Protein AF-A0A522UF09-F1 (afdb_monomer_lite)

Secondary structure (DSSP, 8-state):
--HHHHHHHHHHHHHHHHHHHHHHHH-----TTTHHHHHHHTT-HHHHHHHHHHHHHH-TT--HHHHHHHHHHHHTT---HHHHHHHHHHHT-TTTS-HHHHHHHHHHHHHHHHHTT-HHHHHHHHHHHHHH--SHHHHHHHHHHHHHHHHH-GGGSTT-HHHHHHHHHHGGG--HHHHHHHH-SPPPTTHHHHHHHHHHIIIIIHHHH-S---EES-HHHHHHHHHHHHGGGHHHHHHHHHHHHHHHHHTT-SEEEETTEEEEE--GGGTSTTT--

Foldseek 3Di:
DVVVVVVVVVV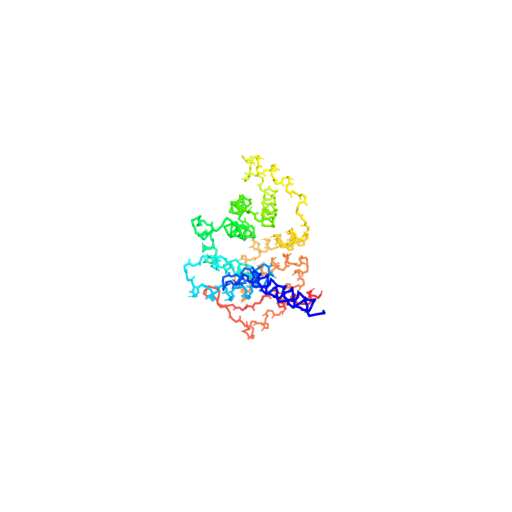VVVVVVVVVVVVVVPCPPCDLVNVLVVCVVVVVLVVSLVSLVVVCVVPVVQCLSVLSNLLSCVVVVNDDPVSLVVLVVSLPPPPRDALQSNLSSLLSNLLVCVVVVNLLSNLVSLVSSCVSHPDPLSVLLSLVSNVVSCVVVVVNCVVPVVSVVVSVVSVVVCDPVSVCVRNNPAQPPQLVVLVVVLVCCVVPPDVVVDPPAQAPPRLSVQLNVCSRVPNVVSVVLSVVVVVCRVVCVVVVACWDDDDPHIHHYDHSCVRCVVVPD

Radius of gyration: 26.29 Å; chains: 1; bounding box: 49×78×79 Å

pLDDT: mean 83.19, std 15.04, range [37.88, 97.44]

Structure (mmCIF, N/CA/C/O backbone):
data_AF-A0A522UF09-F1
#
_entry.id   AF-A0A522UF09-F1
#
loop_
_atom_site.group_PDB
_atom_site.id
_atom_site.type_symbol
_atom_site.label_atom_id
_atom_site.label_alt_id
_atom_site.label_comp_id
_atom_site.label_asym_id
_atom_site.label_entity_id
_atom_site.label_seq_id
_atom_site.pdbx_PDB_ins_code
_atom_site.Cartn_x
_atom_site.Cartn_y
_atom_site.Cartn_z
_atom_site.occupancy
_atom_site.B_iso_or_equiv
_atom_site.auth_seq_id
_atom_site.auth_comp_id
_atom_site.auth_asym_id
_atom_site.auth_atom_id
_atom_site.pdbx_PDB_model_num
ATOM 1 N N . MET A 1 1 ? 16.678 -55.791 -47.768 1.00 53.72 1 MET A N 1
ATOM 2 C CA . MET A 1 1 ? 15.706 -55.536 -46.675 1.00 53.72 1 MET A CA 1
ATOM 3 C C . MET A 1 1 ? 16.343 -55.022 -45.376 1.00 53.72 1 MET A C 1
ATOM 5 O O . MET A 1 1 ? 15.676 -54.297 -44.657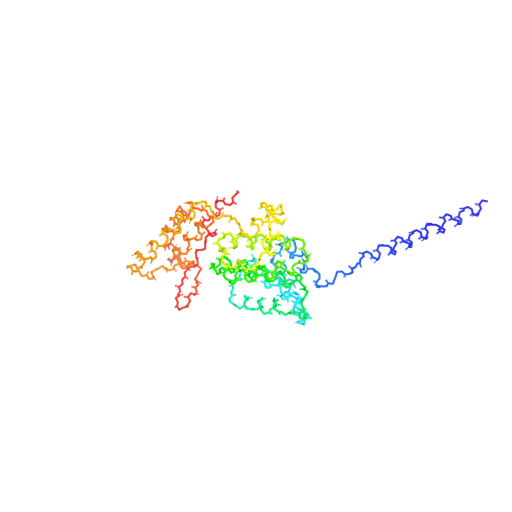 1.00 53.72 1 MET A O 1
ATOM 9 N N . VAL A 1 2 ? 17.622 -55.307 -45.092 1.00 55.06 2 VAL A N 1
ATOM 10 C CA . VAL A 1 2 ? 18.295 -54.925 -43.827 1.00 55.06 2 VAL A CA 1
ATOM 11 C C . VAL A 1 2 ? 18.585 -53.415 -43.700 1.00 55.06 2 VAL A C 1
ATOM 13 O O . VAL A 1 2 ? 18.437 -52.848 -42.622 1.00 55.06 2 VAL A O 1
ATOM 16 N N . ALA A 1 3 ? 18.888 -52.720 -44.802 1.00 50.78 3 ALA A N 1
ATOM 17 C CA . ALA A 1 3 ? 19.260 -51.297 -44.773 1.00 50.78 3 ALA A CA 1
ATOM 18 C C . ALA A 1 3 ? 18.117 -50.335 -44.376 1.00 50.78 3 ALA A C 1
ATOM 20 O O . ALA A 1 3 ? 18.371 -49.269 -43.821 1.00 50.78 3 ALA A O 1
ATOM 21 N N . ARG A 1 4 ? 16.848 -50.714 -44.598 1.00 47.91 4 ARG A N 1
ATOM 22 C CA . ARG A 1 4 ? 15.688 -49.868 -44.246 1.00 47.91 4 ARG A CA 1
ATOM 23 C C . ARG A 1 4 ? 15.421 -49.821 -42.738 1.00 47.91 4 ARG A C 1
ATOM 25 O O . ARG A 1 4 ? 14.908 -48.820 -42.254 1.00 47.91 4 ARG A O 1
ATOM 32 N N . ASN A 1 5 ? 15.815 -50.859 -41.998 1.00 48.03 5 ASN A N 1
ATOM 33 C CA . ASN A 1 5 ? 15.584 -50.935 -40.554 1.00 48.03 5 ASN A CA 1
ATOM 34 C C . ASN A 1 5 ? 16.645 -50.179 -39.738 1.00 48.03 5 ASN A C 1
ATOM 36 O O . ASN A 1 5 ? 16.320 -49.664 -38.673 1.00 48.03 5 ASN A O 1
ATOM 40 N N . LEU A 1 6 ? 17.875 -50.032 -40.250 1.00 49.84 6 LEU A N 1
ATOM 41 C CA . LEU A 1 6 ? 18.926 -49.260 -39.571 1.00 49.84 6 LEU A CA 1
ATOM 42 C C . LEU A 1 6 ? 18.635 -47.749 -39.582 1.00 49.84 6 LEU A C 1
ATOM 44 O O . LEU A 1 6 ? 18.832 -47.061 -38.582 1.00 49.84 6 LEU A O 1
ATOM 48 N N . PHE A 1 7 ? 18.100 -47.242 -40.697 1.00 49.28 7 PHE A N 1
ATOM 49 C CA . PHE A 1 7 ? 17.786 -45.821 -40.863 1.00 49.28 7 PHE A CA 1
ATOM 50 C C . PHE A 1 7 ? 16.629 -45.362 -39.956 1.00 49.28 7 PHE A C 1
ATOM 52 O O . PHE A 1 7 ? 16.664 -44.269 -39.399 1.00 49.28 7 PHE A O 1
ATOM 59 N N . LEU A 1 8 ? 15.633 -46.227 -39.737 1.00 49.66 8 LEU A N 1
ATOM 60 C CA . LEU A 1 8 ? 14.513 -45.977 -38.818 1.00 49.66 8 LEU A CA 1
ATOM 61 C C . LEU A 1 8 ? 14.909 -46.049 -37.333 1.00 49.66 8 LEU A C 1
ATOM 63 O O . LEU A 1 8 ? 14.231 -45.459 -36.492 1.00 49.66 8 LEU A O 1
ATOM 67 N N . TRP A 1 9 ? 15.996 -46.750 -37.000 1.00 51.00 9 TRP A N 1
ATOM 68 C CA . TRP A 1 9 ? 16.499 -46.833 -35.626 1.00 51.00 9 TRP A CA 1
ATOM 69 C C . TRP A 1 9 ? 17.360 -45.612 -35.263 1.00 51.00 9 TRP A C 1
ATOM 71 O O . TRP A 1 9 ? 17.192 -45.042 -34.187 1.00 51.00 9 TRP A O 1
ATOM 81 N N . MET A 1 10 ? 18.198 -45.124 -36.190 1.00 48.97 10 MET A N 1
ATOM 82 C CA . MET A 1 10 ? 18.990 -43.900 -35.981 1.00 48.97 10 MET A CA 1
ATOM 83 C C . MET A 1 10 ? 18.129 -42.634 -35.863 1.00 48.97 10 MET A C 1
ATOM 85 O O . MET A 1 10 ? 18.426 -41.782 -35.028 1.00 48.97 10 MET A O 1
ATOM 89 N N . THR A 1 11 ? 17.044 -42.506 -36.633 1.00 49.25 11 THR A N 1
ATOM 90 C CA . THR A 1 11 ? 16.173 -41.317 -36.562 1.00 49.25 11 THR A CA 1
ATOM 91 C C . THR A 1 11 ? 15.355 -41.261 -35.273 1.00 49.25 11 THR A C 1
ATOM 93 O O . THR A 1 11 ? 15.159 -40.180 -34.726 1.00 49.25 11 THR A O 1
ATOM 96 N N . ARG A 1 12 ? 14.944 -42.409 -34.720 1.00 50.38 12 ARG A N 1
ATOM 97 C CA . ARG A 1 12 ? 14.247 -42.468 -33.425 1.00 50.38 12 ARG A CA 1
ATOM 98 C C . ARG A 1 12 ? 15.159 -42.112 -32.250 1.00 50.38 12 ARG A C 1
ATOM 100 O O . ARG A 1 12 ? 14.744 -41.343 -31.390 1.00 50.38 12 ARG A O 1
ATOM 107 N N . SER A 1 13 ? 16.402 -42.588 -32.245 1.00 51.19 13 SER A N 1
ATOM 108 C CA . SER A 1 13 ? 17.369 -42.262 -31.185 1.00 51.19 13 SER A CA 1
ATOM 109 C C . SER A 1 13 ? 17.831 -40.802 -31.234 1.00 51.19 13 SER A C 1
ATOM 111 O O . SER A 1 13 ? 17.991 -40.181 -30.186 1.00 51.19 13 SER A O 1
ATOM 113 N N . LEU A 1 14 ? 17.974 -40.221 -32.432 1.00 47.66 14 LEU A N 1
ATOM 114 C CA . LEU A 1 14 ? 18.328 -38.807 -32.590 1.00 47.66 14 LEU A CA 1
ATOM 115 C C . LEU A 1 14 ? 17.186 -37.877 -32.147 1.00 47.66 14 LEU A C 1
ATOM 117 O O . LEU A 1 14 ? 17.441 -36.870 -31.496 1.00 47.66 14 LEU A O 1
ATOM 121 N N . VAL A 1 15 ? 15.929 -38.232 -32.445 1.00 54.22 15 VAL A N 1
ATOM 122 C CA . VAL A 1 15 ? 14.750 -37.466 -32.005 1.00 54.22 15 VAL A CA 1
ATOM 123 C C . VAL A 1 15 ? 14.563 -37.555 -30.489 1.00 54.22 15 VAL A C 1
ATOM 125 O O . VAL A 1 15 ? 14.277 -36.536 -29.873 1.00 54.22 15 VAL A O 1
ATOM 128 N N . ILE A 1 16 ? 14.790 -38.714 -29.860 1.00 54.75 16 ILE A N 1
ATOM 129 C CA . ILE A 1 16 ? 14.707 -38.855 -28.393 1.00 54.75 16 ILE A CA 1
ATOM 130 C C . ILE A 1 16 ? 15.822 -38.058 -27.692 1.00 54.75 16 ILE A C 1
ATOM 132 O O . ILE A 1 16 ? 15.557 -37.397 -26.688 1.00 54.75 16 ILE A O 1
ATOM 136 N N . LEU A 1 17 ? 17.044 -38.046 -28.236 1.00 50.00 17 LEU A N 1
ATOM 137 C CA . LEU A 1 17 ? 18.153 -37.253 -27.688 1.00 50.00 17 LEU A CA 1
ATOM 138 C C . LEU A 1 17 ? 17.949 -35.739 -27.883 1.00 50.00 17 LEU A C 1
ATOM 140 O O . LEU A 1 17 ? 18.201 -34.975 -26.954 1.00 50.00 17 LEU A O 1
ATOM 144 N N . LEU A 1 18 ? 17.421 -35.301 -29.033 1.00 47.97 18 LEU A N 1
ATOM 145 C CA . LEU A 1 18 ? 17.042 -33.899 -29.270 1.00 47.97 18 LEU A CA 1
ATOM 146 C C . LEU A 1 18 ? 15.875 -33.452 -28.378 1.00 47.97 18 LEU A C 1
ATOM 148 O O . LEU A 1 18 ? 15.892 -32.331 -27.876 1.00 47.97 18 LEU A O 1
ATOM 152 N N . PHE A 1 19 ? 14.896 -34.325 -28.123 1.00 45.09 19 PHE A N 1
ATOM 153 C CA . PHE A 1 19 ? 13.776 -34.028 -27.226 1.00 45.09 19 PHE A CA 1
ATOM 154 C C . PHE A 1 19 ? 14.223 -33.968 -25.757 1.00 45.09 19 PHE A C 1
ATOM 156 O O . PHE A 1 19 ? 13.794 -33.085 -25.020 1.00 45.09 19 PHE A O 1
ATOM 163 N N . SER A 1 20 ? 15.153 -34.834 -25.338 1.00 45.62 20 SER A N 1
ATOM 164 C CA . SER A 1 20 ? 15.738 -34.790 -23.991 1.00 45.62 20 SER A CA 1
ATOM 165 C C . SER A 1 20 ? 16.591 -33.538 -23.758 1.00 45.62 20 SER A C 1
ATOM 167 O O . SER A 1 20 ? 16.599 -33.013 -22.647 1.00 45.62 20 SER A O 1
ATOM 169 N N . TRP A 1 21 ? 17.284 -33.033 -24.786 1.00 45.25 21 TRP A N 1
ATOM 170 C CA . TRP A 1 21 ? 18.059 -31.791 -24.693 1.00 45.25 21 TRP A CA 1
ATOM 171 C C . TRP A 1 21 ? 17.148 -30.552 -24.679 1.00 45.25 21 TRP A C 1
ATOM 173 O O . TRP A 1 21 ? 17.353 -29.652 -23.870 1.00 45.25 21 TRP A O 1
ATOM 183 N N . LEU A 1 22 ? 16.071 -30.548 -25.476 1.00 41.00 22 LEU A N 1
ATOM 184 C CA . LEU A 1 22 ? 15.064 -29.478 -25.485 1.00 41.00 22 LEU A CA 1
ATOM 185 C C . LEU A 1 22 ? 14.296 -29.378 -24.150 1.00 41.00 22 LEU A C 1
ATOM 187 O O . LEU A 1 22 ? 14.028 -28.276 -23.677 1.00 41.00 22 LEU A O 1
ATOM 191 N N . VAL A 1 23 ? 13.987 -30.513 -23.511 1.00 45.78 23 VAL A N 1
ATOM 192 C CA . VAL A 1 23 ? 13.345 -30.548 -22.183 1.00 45.78 23 VAL A CA 1
ATOM 193 C C . VAL A 1 23 ? 14.330 -30.160 -21.067 1.00 45.78 23 VAL A C 1
ATOM 195 O O . VAL A 1 23 ? 13.934 -29.470 -20.130 1.00 45.78 23 VAL A O 1
ATOM 198 N N . MET A 1 24 ? 15.624 -30.494 -21.184 1.00 39.28 24 MET A N 1
ATOM 199 C CA . MET A 1 24 ? 16.654 -30.026 -20.237 1.00 39.28 24 MET A CA 1
ATOM 200 C C . MET A 1 24 ? 16.982 -28.531 -20.371 1.00 39.28 24 MET A C 1
ATOM 202 O O . MET A 1 24 ? 17.342 -27.913 -19.375 1.00 39.28 24 MET A O 1
ATOM 206 N N . SER A 1 25 ? 16.844 -27.922 -21.553 1.00 38.44 25 SER A N 1
ATOM 207 C CA . SER A 1 25 ? 17.073 -26.477 -21.734 1.00 38.44 25 SER A CA 1
ATOM 208 C C . SER A 1 25 ? 15.916 -25.589 -21.253 1.00 38.44 25 SER A C 1
ATOM 210 O O . SER A 1 25 ? 16.118 -24.390 -21.075 1.00 38.44 25 SER A O 1
ATOM 212 N N . LEU A 1 26 ? 14.724 -26.150 -21.017 1.00 40.69 26 LEU A N 1
ATOM 213 C CA . LEU A 1 26 ? 13.558 -25.416 -20.498 1.00 40.69 26 LEU A CA 1
ATOM 214 C C . LEU A 1 26 ? 13.435 -25.456 -18.968 1.00 40.69 26 LEU A C 1
ATOM 216 O O . LEU A 1 26 ? 12.698 -24.657 -18.395 1.00 40.69 26 LEU A O 1
ATOM 220 N N . ALA A 1 27 ? 14.197 -26.314 -18.291 1.00 39.53 27 ALA A N 1
ATOM 221 C CA . ALA A 1 27 ? 14.346 -26.273 -16.843 1.00 39.53 27 ALA A CA 1
ATOM 222 C C . ALA A 1 27 ? 15.478 -25.302 -16.477 1.00 39.53 27 ALA A C 1
ATOM 224 O O . ALA A 1 27 ? 16.562 -25.705 -16.053 1.00 39.53 27 ALA A O 1
ATOM 225 N N . ARG A 1 28 ? 15.239 -23.995 -16.640 1.00 41.47 28 ARG A N 1
ATOM 226 C CA . ARG A 1 28 ? 16.014 -23.011 -15.879 1.00 41.47 28 ARG A CA 1
ATOM 227 C C . ARG A 1 28 ? 15.726 -23.333 -14.417 1.00 41.47 28 ARG A C 1
ATOM 229 O O . ARG A 1 28 ? 14.587 -23.197 -13.987 1.00 41.47 28 ARG A O 1
ATOM 236 N N . ALA A 1 29 ? 16.710 -23.885 -13.709 1.00 37.88 29 ALA A N 1
ATOM 237 C CA . ALA A 1 29 ? 16.567 -24.203 -12.297 1.00 37.88 29 ALA A CA 1
ATOM 238 C C . ALA A 1 29 ? 16.104 -22.927 -11.588 1.00 37.88 29 ALA A C 1
ATOM 240 O O . ALA A 1 29 ? 16.863 -21.958 -11.540 1.00 37.88 29 ALA A O 1
ATOM 241 N N . ALA A 1 30 ? 14.848 -22.911 -11.133 1.00 46.69 30 ALA A N 1
ATOM 242 C CA . ALA A 1 30 ? 14.325 -21.839 -10.308 1.00 46.69 30 ALA A CA 1
ATOM 243 C C . ALA A 1 30 ? 15.271 -21.724 -9.117 1.00 46.69 30 ALA A C 1
ATOM 245 O O . ALA A 1 30 ? 15.475 -22.683 -8.364 1.00 46.69 30 ALA A O 1
ATOM 246 N N . THR A 1 31 ? 15.950 -20.592 -9.019 1.00 53.66 31 THR A N 1
ATOM 247 C CA . THR A 1 31 ? 16.827 -20.344 -7.890 1.00 53.66 31 THR A CA 1
ATOM 248 C C . THR A 1 31 ? 15.953 -20.172 -6.645 1.00 53.66 31 THR A C 1
ATOM 250 O O . THR A 1 31 ? 14.798 -19.754 -6.752 1.00 53.66 31 THR A O 1
ATOM 253 N N . PRO A 1 32 ? 16.461 -20.458 -5.436 1.00 54.53 32 PRO A N 1
ATOM 254 C CA . PRO A 1 32 ? 15.731 -20.186 -4.195 1.00 54.53 32 PRO A CA 1
ATOM 255 C C . PRO A 1 32 ? 15.236 -18.729 -4.077 1.00 54.53 32 PRO A C 1
ATOM 257 O O . PRO A 1 32 ? 14.292 -18.461 -3.336 1.00 54.53 32 PRO A O 1
ATOM 260 N N . ALA A 1 33 ? 15.846 -17.804 -4.829 1.00 59.03 33 ALA A N 1
ATOM 261 C CA . ALA A 1 33 ? 15.480 -16.395 -4.923 1.00 59.03 33 ALA A CA 1
ATOM 262 C C . ALA A 1 33 ? 14.268 -16.101 -5.836 1.00 59.03 33 ALA A C 1
ATOM 264 O O . ALA A 1 33 ? 13.681 -15.025 -5.714 1.00 59.03 33 ALA A O 1
ATOM 265 N N . ASP A 1 34 ? 13.854 -17.033 -6.703 1.00 74.81 34 ASP A N 1
ATOM 266 C CA . ASP A 1 34 ? 12.746 -16.827 -7.650 1.00 74.81 34 ASP A CA 1
ATOM 267 C C . ASP A 1 34 ? 11.371 -17.072 -6.999 1.00 74.81 34 ASP A C 1
ATOM 269 O O . ASP A 1 34 ? 10.417 -16.326 -7.234 1.00 74.81 34 ASP A O 1
ATOM 273 N N . LEU A 1 35 ? 11.279 -18.048 -6.086 1.00 84.75 35 LEU A N 1
ATOM 274 C CA . LEU A 1 35 ? 10.025 -18.415 -5.412 1.00 84.75 35 LEU A CA 1
ATOM 275 C C . LEU A 1 35 ? 9.352 -17.243 -4.661 1.00 84.75 35 LEU A C 1
ATOM 277 O O . LEU A 1 35 ? 8.134 -17.076 -4.784 1.00 84.75 35 LEU A O 1
ATOM 281 N N . PRO A 1 36 ? 10.073 -16.391 -3.901 1.00 87.06 36 PRO A N 1
ATOM 282 C CA . PRO A 1 36 ? 9.454 -15.231 -3.269 1.00 87.06 36 PRO A CA 1
ATOM 283 C C . PRO A 1 36 ? 8.803 -14.258 -4.262 1.00 87.06 36 PRO A C 1
ATOM 285 O O . PRO A 1 36 ? 7.777 -13.662 -3.930 1.00 87.06 36 PRO A O 1
ATOM 288 N N . ALA A 1 37 ? 9.374 -14.094 -5.459 1.00 86.62 37 ALA A N 1
ATOM 289 C CA . ALA A 1 37 ? 8.848 -13.199 -6.489 1.00 86.62 37 ALA A CA 1
ATOM 290 C C . ALA A 1 37 ? 7.587 -13.772 -7.160 1.00 86.62 37 ALA A C 1
ATOM 292 O O . ALA A 1 37 ? 6.632 -13.033 -7.415 1.00 86.62 37 ALA A O 1
ATOM 293 N N . GLU A 1 38 ? 7.535 -15.088 -7.376 1.00 86.19 38 GLU A N 1
ATOM 294 C CA . GLU A 1 38 ? 6.338 -15.779 -7.874 1.00 86.19 38 GLU A CA 1
ATOM 295 C C . GLU A 1 38 ? 5.175 -15.642 -6.884 1.00 86.19 38 GLU A C 1
ATOM 297 O O . GLU A 1 38 ? 4.116 -15.117 -7.232 1.00 86.19 38 GLU A O 1
ATOM 302 N N . LEU A 1 39 ? 5.405 -15.981 -5.609 1.00 85.69 39 LEU A N 1
ATOM 303 C CA . LEU A 1 39 ? 4.402 -15.840 -4.544 1.00 85.69 39 LEU A CA 1
ATOM 304 C C . LEU A 1 39 ? 3.928 -14.391 -4.373 1.00 85.69 39 LEU A C 1
ATOM 306 O O . LEU A 1 39 ? 2.769 -14.147 -4.026 1.00 85.69 39 LEU A O 1
ATOM 310 N N . PHE A 1 40 ? 4.821 -13.425 -4.598 1.00 88.19 40 PHE A N 1
ATOM 311 C CA . PHE A 1 40 ? 4.473 -12.009 -4.596 1.00 88.19 40 PHE A CA 1
ATOM 312 C C . PHE A 1 40 ? 3.517 -11.669 -5.744 1.00 88.19 40 PHE A C 1
ATOM 314 O O . PHE A 1 40 ? 2.500 -11.014 -5.531 1.00 88.19 40 PHE A O 1
ATOM 321 N N . THR A 1 41 ? 3.817 -12.142 -6.950 1.00 85.19 41 THR A N 1
ATOM 322 C CA . THR A 1 41 ? 3.004 -11.895 -8.149 1.00 85.19 41 THR A CA 1
ATOM 323 C C . THR A 1 41 ? 1.615 -12.527 -8.027 1.00 85.19 41 THR A C 1
ATOM 325 O O . THR A 1 41 ? 0.618 -11.915 -8.404 1.00 85.19 41 THR A O 1
ATOM 328 N N . GLU A 1 42 ? 1.525 -13.702 -7.401 1.00 83.69 42 GLU A N 1
ATOM 329 C CA . GLU A 1 42 ? 0.263 -14.392 -7.098 1.00 83.69 42 GLU A CA 1
ATOM 330 C C . GLU A 1 42 ? -0.559 -13.733 -5.975 1.00 83.69 42 GLU A C 1
ATOM 332 O O . GLU A 1 42 ? -1.680 -14.152 -5.683 1.00 83.69 42 GLU A O 1
ATOM 337 N N . GLY A 1 43 ? -0.017 -12.720 -5.295 1.00 83.19 43 GLY A N 1
ATOM 338 C CA . GLY A 1 43 ? -0.682 -12.066 -4.172 1.00 83.19 43 GLY A CA 1
ATOM 339 C C . GLY A 1 43 ? -0.723 -12.893 -2.885 1.00 83.19 43 GLY A C 1
ATOM 340 O O . GLY A 1 43 ? -1.463 -12.565 -1.952 1.00 83.19 43 GLY A O 1
ATOM 341 N N . ARG A 1 44 ? 0.094 -13.947 -2.780 1.00 85.75 44 ARG A N 1
ATOM 342 C CA . ARG A 1 44 ? 0.217 -14.797 -1.586 1.00 85.75 44 ARG A CA 1
ATOM 343 C C . ARG A 1 44 ? 1.153 -14.163 -0.562 1.00 85.75 44 ARG A C 1
ATOM 345 O O . ARG A 1 44 ? 2.207 -14.696 -0.223 1.00 85.75 44 ARG A O 1
ATOM 352 N N . TRP A 1 45 ? 0.759 -13.003 -0.037 1.00 88.06 45 TRP A N 1
ATOM 353 C CA . TRP A 1 45 ? 1.627 -12.135 0.770 1.00 88.06 45 TRP A CA 1
ATOM 354 C C . TRP A 1 45 ? 2.218 -12.810 2.014 1.00 88.06 45 TRP A C 1
ATOM 356 O O . TRP A 1 45 ? 3.367 -12.553 2.361 1.00 88.06 45 TRP A O 1
ATOM 366 N N . GLN A 1 46 ? 1.451 -13.670 2.695 1.00 89.44 46 GLN A N 1
ATOM 367 C CA . GLN A 1 46 ? 1.938 -14.376 3.887 1.00 89.44 46 GLN A CA 1
ATOM 368 C C . GLN A 1 46 ? 3.028 -15.397 3.549 1.00 89.44 46 GLN A C 1
ATOM 370 O O . GLN A 1 46 ? 4.031 -15.478 4.259 1.00 89.44 46 GLN A O 1
ATOM 375 N N . ASP A 1 47 ? 2.841 -16.149 2.464 1.00 87.12 47 ASP A N 1
ATOM 376 C CA . ASP A 1 47 ? 3.801 -17.155 2.018 1.00 87.12 47 ASP A CA 1
ATOM 377 C C . ASP A 1 47 ? 5.043 -16.485 1.428 1.00 87.12 47 ASP A C 1
ATOM 379 O O . ASP A 1 47 ? 6.155 -16.830 1.816 1.00 87.12 47 ASP A O 1
ATOM 383 N N . CYS A 1 48 ? 4.860 -15.443 0.609 1.00 90.56 48 CYS A N 1
ATOM 384 C CA . CYS A 1 48 ? 5.946 -14.594 0.122 1.00 90.56 48 CYS A CA 1
ATOM 385 C C . CYS A 1 48 ? 6.793 -14.061 1.288 1.00 90.56 48 CYS A C 1
ATOM 387 O O . CYS A 1 48 ? 8.008 -14.227 1.296 1.00 90.56 48 CYS A O 1
ATOM 389 N N . LEU A 1 49 ? 6.166 -13.506 2.333 1.00 92.56 49 LEU A N 1
ATOM 390 C CA . LEU A 1 49 ? 6.889 -13.005 3.502 1.00 92.56 49 LEU A CA 1
ATOM 391 C C . LEU A 1 49 ? 7.682 -14.105 4.225 1.00 92.56 49 LEU A C 1
ATOM 393 O O . LEU A 1 49 ? 8.790 -13.847 4.704 1.00 92.56 49 LEU A O 1
ATOM 397 N N . ARG A 1 50 ? 7.121 -15.315 4.338 1.00 92.44 50 ARG A N 1
ATOM 398 C CA . ARG A 1 50 ? 7.803 -16.460 4.958 1.00 92.44 50 ARG A CA 1
ATOM 399 C C . ARG A 1 50 ? 9.042 -16.852 4.152 1.00 92.44 50 ARG A C 1
ATOM 401 O O . ARG A 1 50 ? 10.119 -16.959 4.735 1.00 92.44 50 ARG A O 1
ATOM 408 N N . GLU A 1 51 ? 8.901 -16.983 2.837 1.00 91.56 51 GLU A N 1
ATOM 409 C CA . GLU A 1 51 ? 10.002 -17.359 1.947 1.00 91.56 51 GLU A CA 1
ATOM 410 C C . GLU A 1 51 ? 11.065 -16.260 1.850 1.00 91.56 51 GLU A C 1
ATOM 412 O O . GLU A 1 51 ? 12.252 -16.556 1.958 1.00 91.56 51 GLU A O 1
ATOM 417 N N . CYS A 1 52 ? 10.680 -14.980 1.781 1.00 92.19 52 CYS A N 1
ATOM 418 C CA . CYS A 1 52 ? 11.639 -13.877 1.837 1.00 92.19 52 CYS A CA 1
ATOM 419 C C . CYS A 1 52 ? 12.464 -13.907 3.127 1.00 92.19 52 CYS A C 1
ATOM 421 O O . CYS A 1 52 ? 13.669 -13.683 3.090 1.00 92.19 52 CYS A O 1
ATOM 423 N N . ARG A 1 53 ? 11.842 -14.183 4.283 1.00 91.62 53 ARG A N 1
ATOM 424 C CA . ARG A 1 53 ? 12.575 -14.289 5.556 1.00 91.62 53 ARG A CA 1
ATOM 425 C C . ARG A 1 53 ? 13.586 -15.429 5.529 1.00 91.62 53 ARG A C 1
ATOM 427 O O . ARG A 1 53 ? 14.686 -15.241 6.038 1.00 91.62 53 ARG A O 1
ATOM 434 N N . ARG A 1 54 ? 13.232 -16.571 4.932 1.00 91.62 54 ARG A N 1
ATOM 435 C CA . ARG A 1 54 ? 14.167 -17.688 4.751 1.00 91.62 54 ARG A CA 1
ATOM 436 C C . ARG A 1 54 ? 15.335 -17.278 3.851 1.00 91.62 54 ARG A C 1
ATOM 438 O O . ARG A 1 54 ? 16.481 -17.409 4.266 1.00 91.62 54 ARG A O 1
ATOM 445 N N . ALA A 1 55 ? 15.040 -16.678 2.698 1.00 89.50 55 ALA A N 1
ATOM 446 C CA . ALA A 1 55 ? 16.043 -16.214 1.741 1.00 89.50 55 ALA A CA 1
ATOM 447 C C . ALA A 1 55 ? 17.000 -15.164 2.338 1.00 89.50 55 ALA A C 1
ATOM 449 O O . ALA A 1 55 ? 18.199 -15.227 2.104 1.00 89.50 55 ALA A O 1
ATOM 450 N N . VAL A 1 56 ? 16.511 -14.239 3.175 1.00 89.62 56 VAL A N 1
ATOM 451 C CA . VAL A 1 56 ? 17.368 -13.251 3.864 1.00 89.62 56 VAL A CA 1
ATOM 452 C C . VAL A 1 56 ? 18.316 -13.908 4.873 1.00 89.62 56 VAL A C 1
ATOM 454 O O . VAL A 1 56 ? 19.426 -13.421 5.068 1.00 89.62 56 VAL A O 1
ATOM 457 N N . VAL A 1 57 ? 17.899 -14.994 5.529 1.00 90.12 57 VAL A N 1
ATOM 458 C CA . VAL A 1 57 ? 18.771 -15.743 6.450 1.00 90.12 57 VAL A CA 1
ATOM 459 C C . VAL A 1 57 ? 19.823 -16.538 5.676 1.00 90.12 57 VAL A C 1
ATOM 461 O O . VAL A 1 57 ? 20.981 -16.560 6.083 1.00 90.12 57 VAL A O 1
ATOM 464 N N . GLU A 1 58 ? 19.433 -17.163 4.564 1.00 89.06 58 GLU A N 1
ATOM 465 C CA . GLU A 1 58 ? 20.333 -17.939 3.700 1.00 89.06 58 GLU A CA 1
ATOM 466 C C . GLU A 1 58 ? 21.347 -17.041 2.967 1.00 89.06 58 GLU A C 1
ATOM 468 O O . GLU A 1 58 ? 22.522 -17.393 2.862 1.00 89.06 58 GLU A O 1
ATOM 473 N N . ALA A 1 59 ? 20.916 -15.863 2.506 1.00 86.31 59 ALA A N 1
ATOM 474 C CA . ALA A 1 59 ? 21.712 -14.926 1.718 1.00 86.31 59 ALA A CA 1
ATOM 475 C C . ALA A 1 59 ? 21.471 -13.461 2.157 1.00 86.31 59 ALA A C 1
ATOM 477 O O . ALA A 1 59 ? 20.802 -12.692 1.466 1.00 86.31 59 ALA A O 1
ATOM 478 N N . PRO A 1 60 ? 22.058 -13.008 3.282 1.00 84.50 60 PRO A N 1
ATOM 479 C CA . PRO A 1 60 ? 21.806 -11.668 3.829 1.00 84.50 60 PRO A CA 1
ATOM 480 C C . PRO A 1 60 ? 22.322 -10.517 2.951 1.00 84.50 60 PRO A C 1
ATOM 482 O O . PRO A 1 60 ? 21.892 -9.375 3.116 1.00 84.50 60 PRO A O 1
ATOM 485 N N . ALA A 1 61 ? 23.241 -10.800 2.023 1.00 84.00 61 ALA A N 1
ATOM 486 C CA . ALA A 1 61 ? 23.734 -9.827 1.051 1.00 84.00 61 ALA A CA 1
ATOM 487 C C . ALA A 1 61 ? 22.708 -9.521 -0.057 1.00 84.00 61 ALA A C 1
ATOM 489 O O . ALA A 1 61 ? 22.802 -8.475 -0.701 1.00 84.00 61 ALA A O 1
ATOM 490 N N . GLU A 1 62 ? 21.724 -10.399 -0.279 1.00 86.44 62 GLU A N 1
ATOM 491 C CA . GLU A 1 62 ? 20.686 -10.175 -1.278 1.00 86.44 62 GLU A CA 1
ATOM 492 C C . GLU A 1 62 ? 19.626 -9.201 -0.767 1.00 86.44 62 GLU A C 1
ATOM 494 O O . GLU A 1 62 ? 19.029 -9.363 0.302 1.00 86.44 62 GLU A O 1
ATOM 499 N N . ILE A 1 63 ? 19.370 -8.166 -1.565 1.00 87.94 63 ILE A N 1
ATOM 500 C CA . ILE A 1 63 ? 18.477 -7.070 -1.181 1.00 87.94 63 ILE A CA 1
ATOM 501 C C . ILE A 1 63 ? 17.052 -7.289 -1.705 1.00 87.94 63 ILE A C 1
ATOM 503 O O . ILE A 1 63 ? 16.089 -6.859 -1.068 1.00 87.94 63 ILE A O 1
ATOM 507 N N . ALA A 1 64 ? 16.883 -7.993 -2.828 1.00 89.62 64 ALA A N 1
ATOM 508 C CA . ALA A 1 64 ? 15.565 -8.219 -3.425 1.00 89.62 64 ALA A CA 1
ATOM 509 C C . ALA A 1 64 ? 14.572 -8.905 -2.458 1.00 89.62 64 ALA A C 1
ATOM 511 O O . ALA A 1 64 ? 13.475 -8.363 -2.275 1.00 89.62 64 ALA A O 1
ATOM 512 N N . PRO A 1 65 ? 14.939 -9.984 -1.733 1.00 91.50 65 PRO A N 1
ATOM 513 C CA . PRO A 1 65 ? 14.050 -10.583 -0.735 1.00 91.50 65 PRO A CA 1
ATOM 514 C C . PRO A 1 65 ? 13.697 -9.629 0.416 1.00 91.50 65 PRO A C 1
ATOM 516 O O . PRO A 1 65 ? 12.593 -9.694 0.954 1.00 91.50 65 PRO A O 1
ATOM 519 N N . GLN A 1 66 ? 14.590 -8.702 0.779 1.00 91.62 66 GLN A N 1
ATOM 520 C CA . GLN A 1 66 ? 14.327 -7.706 1.825 1.00 91.62 66 GLN A CA 1
ATOM 521 C C . GLN A 1 66 ? 13.255 -6.701 1.386 1.00 91.62 66 GLN A C 1
ATOM 523 O O . GLN A 1 66 ? 12.370 -6.354 2.172 1.00 91.62 66 GLN A O 1
ATOM 528 N N . VAL A 1 67 ? 13.305 -6.263 0.123 1.00 93.12 67 VAL A N 1
ATOM 529 C CA . VAL A 1 67 ? 12.292 -5.373 -0.463 1.00 93.12 67 VAL A CA 1
ATOM 530 C C . VAL A 1 67 ? 10.944 -6.077 -0.537 1.00 93.12 67 VAL A C 1
ATOM 532 O O . VAL A 1 67 ? 9.953 -5.537 -0.045 1.00 93.12 67 VAL A O 1
ATOM 535 N N . LEU A 1 68 ? 10.906 -7.295 -1.083 1.00 93.31 68 LEU A N 1
ATOM 536 C CA . LEU A 1 68 ? 9.672 -8.073 -1.191 1.00 93.31 68 LEU A CA 1
ATOM 537 C C . LEU A 1 68 ? 9.062 -8.366 0.188 1.00 93.31 68 LEU A C 1
ATOM 539 O O . LEU A 1 68 ? 7.858 -8.186 0.364 1.00 93.31 68 LEU A O 1
ATOM 543 N N . ALA A 1 69 ? 9.878 -8.695 1.198 1.00 92.75 69 ALA A N 1
ATOM 544 C CA . ALA A 1 69 ? 9.412 -8.863 2.576 1.00 92.75 69 ALA A CA 1
ATOM 545 C C . ALA A 1 69 ? 8.759 -7.590 3.128 1.00 92.75 69 ALA A C 1
ATOM 547 O O . ALA A 1 69 ? 7.666 -7.646 3.694 1.00 92.75 69 ALA A O 1
ATOM 548 N N . ALA A 1 70 ? 9.417 -6.439 2.969 1.00 93.00 70 ALA A N 1
ATOM 549 C CA . ALA A 1 70 ? 8.897 -5.167 3.456 1.00 93.00 70 ALA A CA 1
ATOM 550 C C . ALA A 1 70 ? 7.596 -4.774 2.736 1.00 93.00 70 ALA A C 1
ATOM 552 O O . ALA A 1 70 ? 6.643 -4.332 3.377 1.00 93.00 70 ALA A O 1
ATOM 553 N N . VAL A 1 71 ? 7.501 -4.993 1.422 1.00 93.56 71 VAL A N 1
ATOM 554 C CA . VAL A 1 71 ? 6.261 -4.737 0.677 1.00 93.56 71 VAL A CA 1
ATOM 555 C C . VAL A 1 71 ? 5.146 -5.700 1.095 1.00 93.56 71 VAL A C 1
ATOM 557 O O . VAL A 1 71 ? 4.019 -5.259 1.332 1.00 93.56 71 VAL A O 1
ATOM 560 N N . ALA A 1 72 ? 5.442 -6.992 1.254 1.00 91.19 72 ALA A N 1
ATOM 561 C CA . ALA A 1 72 ? 4.471 -7.977 1.723 1.00 91.19 72 ALA A CA 1
ATOM 562 C C . ALA A 1 72 ? 3.923 -7.614 3.115 1.00 91.19 72 ALA A C 1
ATOM 564 O O . ALA A 1 72 ? 2.716 -7.696 3.344 1.00 91.19 72 ALA A O 1
ATOM 565 N N . GLN A 1 73 ? 4.771 -7.117 4.025 1.00 91.00 73 GLN A N 1
ATOM 566 C CA . GLN A 1 73 ? 4.341 -6.582 5.325 1.00 91.00 73 GLN A CA 1
ATOM 567 C C . GLN A 1 73 ? 3.352 -5.420 5.169 1.00 91.00 73 GLN A C 1
ATOM 569 O O . GLN A 1 73 ? 2.280 -5.439 5.782 1.00 91.00 73 GLN A O 1
ATOM 574 N N . LEU A 1 74 ? 3.650 -4.448 4.298 1.00 89.44 74 LEU A N 1
ATOM 575 C CA . LEU A 1 74 ? 2.745 -3.325 4.031 1.00 89.44 74 LEU A CA 1
ATOM 576 C C . LEU A 1 74 ? 1.399 -3.784 3.449 1.00 89.44 74 LEU A C 1
ATOM 578 O O . LEU A 1 74 ? 0.350 -3.258 3.845 1.00 89.44 74 LEU A O 1
ATOM 582 N N . ARG A 1 75 ? 1.416 -4.769 2.540 1.00 86.94 75 ARG A N 1
ATOM 583 C CA . ARG A 1 75 ? 0.217 -5.371 1.929 1.00 86.94 75 ARG A CA 1
ATOM 584 C C . ARG A 1 75 ? -0.623 -6.151 2.945 1.00 86.94 75 ARG A C 1
ATOM 586 O O . ARG A 1 75 ? -1.846 -6.084 2.877 1.00 86.94 75 ARG A O 1
ATOM 593 N N . LEU A 1 76 ? 0.009 -6.763 3.947 1.00 84.88 76 LEU A N 1
ATOM 594 C CA . LEU A 1 76 ? -0.645 -7.378 5.111 1.00 84.88 76 LEU A CA 1
ATOM 595 C C . LEU A 1 76 ? -1.112 -6.362 6.172 1.00 84.88 76 LEU A C 1
ATOM 597 O O . LEU A 1 76 ? -1.634 -6.753 7.213 1.00 84.88 76 LEU A O 1
ATOM 601 N N . GLY A 1 77 ? -0.928 -5.059 5.940 1.00 80.75 77 GLY A N 1
ATOM 602 C CA . GLY A 1 77 ? -1.356 -4.003 6.860 1.00 80.75 77 GLY A CA 1
ATOM 603 C C . GLY A 1 77 ? -0.371 -3.692 7.990 1.00 80.75 77 GLY A C 1
ATOM 604 O O . GLY A 1 77 ? -0.660 -2.825 8.815 1.00 80.75 77 GLY A O 1
ATOM 605 N N . GLN A 1 78 ? 0.807 -4.319 8.010 1.00 82.75 78 GLN A N 1
ATOM 606 C CA . GLN A 1 78 ? 1.877 -4.022 8.964 1.00 82.75 78 GLN A CA 1
ATOM 607 C C . GLN A 1 78 ? 2.622 -2.765 8.496 1.00 82.75 78 GLN A C 1
ATOM 609 O O . GLN A 1 78 ? 3.433 -2.815 7.579 1.00 82.75 78 GLN A O 1
ATOM 614 N N . ARG A 1 79 ? 2.289 -1.607 9.079 1.00 82.75 79 ARG A N 1
ATOM 615 C CA . ARG A 1 79 ? 2.783 -0.279 8.652 1.00 82.75 79 ARG A CA 1
ATOM 616 C C . ARG A 1 79 ? 3.594 0.422 9.737 1.00 82.75 79 ARG A C 1
ATOM 618 O O . ARG A 1 79 ? 3.436 1.623 9.961 1.00 82.75 79 ARG A O 1
ATOM 625 N N . ASP A 1 80 ? 4.411 -0.328 10.461 1.00 82.00 80 ASP A N 1
ATOM 626 C CA . ASP A 1 80 ? 5.246 0.245 11.506 1.00 82.00 80 ASP A CA 1
ATOM 627 C C . ASP A 1 80 ? 6.329 1.175 10.919 1.00 82.00 80 ASP A C 1
ATOM 629 O O . ASP A 1 80 ? 6.739 1.082 9.758 1.00 82.00 80 ASP A O 1
ATOM 633 N N . SER A 1 81 ? 6.790 2.114 11.746 1.00 82.12 81 SER A N 1
ATOM 634 C CA . SER A 1 81 ? 7.754 3.144 11.337 1.00 82.12 81 SER A CA 1
ATOM 635 C C . SER A 1 81 ? 9.094 2.553 10.883 1.00 82.12 81 SER A C 1
ATOM 637 O O . SER A 1 81 ? 9.743 3.116 10.001 1.00 82.12 81 SER A O 1
ATOM 639 N N . LYS A 1 82 ? 9.506 1.409 11.445 1.00 87.50 82 LYS A N 1
ATOM 640 C CA . LYS A 1 82 ? 10.769 0.750 11.097 1.00 87.50 82 LYS A CA 1
ATOM 641 C C . LYS A 1 82 ? 10.690 0.165 9.687 1.00 87.50 82 LYS A C 1
ATOM 643 O O . LYS A 1 82 ? 11.573 0.445 8.884 1.00 87.50 82 LYS A O 1
ATOM 648 N N . THR A 1 83 ? 9.613 -0.546 9.359 1.00 87.94 83 THR A N 1
ATOM 649 C CA . THR A 1 83 ? 9.373 -1.102 8.017 1.00 87.94 83 THR A CA 1
ATOM 650 C C . THR A 1 83 ? 9.349 -0.008 6.950 1.00 87.94 83 THR A C 1
ATOM 652 O O . THR A 1 83 ? 10.028 -0.124 5.931 1.00 87.94 83 THR A O 1
ATOM 655 N N . LEU A 1 84 ? 8.655 1.107 7.206 1.00 89.88 84 LEU A N 1
ATOM 656 C CA . LEU A 1 84 ? 8.599 2.235 6.268 1.00 89.88 84 LEU A CA 1
ATOM 657 C C . LEU A 1 84 ? 9.959 2.913 6.061 1.00 89.88 84 LEU A C 1
ATOM 659 O O . LEU A 1 84 ? 10.297 3.267 4.933 1.00 89.88 84 LEU A O 1
ATOM 663 N N . LYS A 1 85 ? 10.743 3.096 7.131 1.00 90.94 85 LYS A N 1
ATOM 664 C CA . LYS A 1 85 ? 12.100 3.652 7.033 1.00 90.94 85 LYS A CA 1
ATOM 665 C C . LYS A 1 85 ? 13.025 2.721 6.259 1.00 90.94 85 LYS A C 1
ATOM 667 O O . LYS A 1 85 ? 13.695 3.180 5.342 1.00 90.94 85 LYS A O 1
ATOM 672 N N . ASN A 1 86 ? 13.004 1.428 6.579 1.00 89.75 86 ASN A N 1
ATOM 673 C CA . ASN A 1 86 ? 13.808 0.427 5.888 1.00 89.75 86 ASN A CA 1
ATOM 674 C C . ASN A 1 86 ? 13.481 0.398 4.392 1.00 89.75 86 ASN A C 1
ATOM 676 O O . ASN A 1 86 ? 14.387 0.502 3.572 1.00 89.75 86 ASN A O 1
ATOM 680 N N . LEU A 1 87 ? 12.196 0.340 4.026 1.00 93.06 87 LEU A N 1
ATOM 681 C CA . LEU A 1 87 ? 11.788 0.330 2.621 1.00 93.06 87 LEU A CA 1
ATOM 682 C C . LEU A 1 87 ? 12.210 1.612 1.887 1.00 93.06 87 LEU A C 1
ATOM 684 O O . LEU A 1 87 ? 12.646 1.534 0.744 1.00 93.06 87 LEU A O 1
ATOM 688 N N . ALA A 1 88 ? 12.142 2.778 2.538 1.00 93.38 88 ALA A N 1
ATOM 689 C CA . ALA A 1 88 ? 12.618 4.037 1.959 1.00 93.38 88 ALA A CA 1
ATOM 690 C C . ALA A 1 88 ? 14.138 4.048 1.733 1.00 93.38 88 ALA A C 1
ATOM 692 O O . ALA A 1 88 ? 14.599 4.529 0.699 1.00 93.38 88 ALA A O 1
ATOM 693 N N . THR A 1 89 ? 14.921 3.494 2.663 1.00 91.75 89 THR A N 1
ATOM 694 C CA . THR A 1 89 ? 16.368 3.318 2.482 1.00 91.75 89 THR A CA 1
ATOM 695 C C . THR A 1 89 ? 16.667 2.393 1.303 1.00 91.75 89 THR A C 1
ATOM 697 O O . THR A 1 89 ? 17.513 2.721 0.475 1.00 91.75 89 THR A O 1
ATOM 700 N N . LEU A 1 90 ? 15.942 1.276 1.189 1.00 89.44 90 LEU A N 1
ATOM 701 C CA . LEU A 1 90 ? 16.110 0.31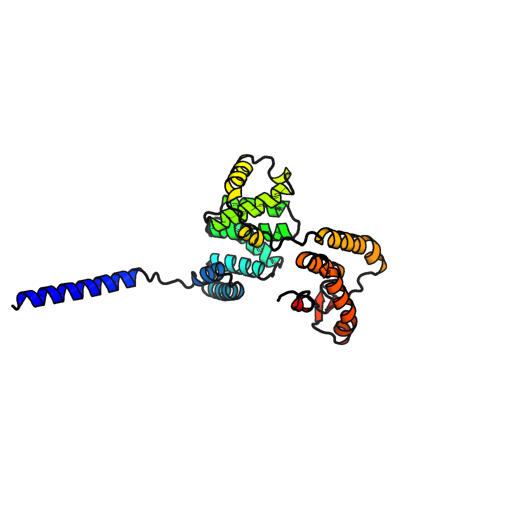6 0.097 1.00 89.44 90 LEU A CA 1
ATOM 702 C C . LEU A 1 90 ? 15.712 0.904 -1.265 1.00 89.44 90 LEU A C 1
ATOM 704 O O . LEU A 1 90 ? 16.445 0.733 -2.234 1.00 89.44 90 LEU A O 1
ATOM 708 N N . ALA A 1 91 ? 14.606 1.651 -1.335 1.00 89.56 91 ALA A N 1
ATOM 709 C CA . ALA A 1 91 ? 14.136 2.294 -2.566 1.00 89.56 91 ALA A CA 1
ATOM 710 C C . ALA A 1 91 ? 15.155 3.292 -3.148 1.00 89.56 91 ALA A C 1
ATOM 712 O O . ALA A 1 91 ? 15.232 3.465 -4.363 1.00 89.56 91 ALA A O 1
ATOM 713 N N . ASN A 1 92 ? 15.949 3.931 -2.284 1.00 88.25 92 ASN A N 1
ATOM 714 C CA . ASN A 1 92 ? 16.981 4.889 -2.678 1.00 88.25 92 ASN A CA 1
ATOM 715 C C . ASN A 1 92 ? 18.338 4.239 -3.008 1.00 88.25 92 ASN A C 1
ATOM 717 O O . ASN A 1 92 ? 19.261 4.943 -3.415 1.00 88.25 92 ASN A O 1
ATOM 721 N N . ASN A 1 93 ? 18.492 2.921 -2.840 1.00 84.75 93 ASN A N 1
ATOM 722 C CA . ASN A 1 93 ? 19.750 2.234 -3.121 1.00 84.75 93 ASN A CA 1
ATOM 723 C C . ASN A 1 93 ? 19.872 1.895 -4.617 1.00 84.75 93 ASN A C 1
ATOM 725 O O . ASN A 1 93 ? 19.441 0.838 -5.074 1.00 84.75 93 ASN A O 1
ATOM 729 N N . THR A 1 94 ? 20.469 2.804 -5.389 1.00 73.81 94 THR A N 1
ATOM 730 C CA . THR A 1 94 ? 20.572 2.703 -6.856 1.00 73.81 94 THR A CA 1
ATOM 731 C C . THR A 1 94 ? 21.574 1.667 -7.354 1.00 73.81 94 THR A C 1
ATOM 733 O O . THR A 1 94 ? 21.452 1.218 -8.488 1.00 73.81 94 THR A O 1
ATOM 736 N N . ASN A 1 95 ? 22.562 1.290 -6.539 1.00 77.12 95 ASN A N 1
ATOM 737 C CA . ASN A 1 95 ? 23.690 0.467 -6.992 1.00 77.12 95 ASN A CA 1
ATOM 738 C C . ASN A 1 95 ? 23.445 -1.036 -6.833 1.00 77.12 95 ASN A C 1
ATOM 740 O O . ASN A 1 95 ? 24.146 -1.834 -7.445 1.00 77.12 95 ASN A O 1
ATOM 744 N N . ALA A 1 96 ? 22.477 -1.420 -6.000 1.00 76.19 96 ALA A N 1
ATOM 745 C CA . ALA A 1 96 ? 22.256 -2.813 -5.623 1.00 76.19 96 ALA A CA 1
ATOM 746 C C . ALA A 1 96 ? 20.845 -3.329 -5.948 1.00 76.19 96 ALA A C 1
ATOM 748 O O . ALA A 1 96 ? 20.561 -4.504 -5.729 1.00 76.19 96 ALA A O 1
ATOM 749 N N . LEU A 1 97 ? 19.954 -2.469 -6.457 1.00 83.50 97 LEU A N 1
ATOM 750 C CA . LEU A 1 97 ? 18.559 -2.810 -6.718 1.00 83.50 97 LEU A CA 1
ATOM 751 C C . LEU A 1 97 ? 18.172 -2.492 -8.169 1.00 83.50 97 LEU A C 1
ATOM 753 O O . LEU A 1 97 ? 18.467 -1.405 -8.677 1.00 83.50 97 LEU A O 1
ATOM 757 N N . SER A 1 98 ? 17.470 -3.421 -8.823 1.00 88.12 98 SER A N 1
ATOM 758 C CA . SER A 1 98 ? 16.929 -3.200 -10.169 1.00 88.12 98 SER A CA 1
ATOM 759 C C . SER A 1 98 ? 15.967 -2.005 -10.196 1.00 88.12 98 SER A C 1
ATOM 761 O O . SER A 1 98 ? 15.382 -1.633 -9.173 1.00 88.12 98 SER A O 1
ATOM 763 N N . ALA A 1 99 ? 15.808 -1.380 -11.367 1.00 89.62 99 ALA A N 1
ATOM 764 C CA . ALA A 1 99 ? 14.905 -0.241 -11.541 1.00 89.62 99 ALA A CA 1
ATOM 765 C C . ALA A 1 99 ? 13.464 -0.588 -11.128 1.00 89.62 99 ALA A C 1
ATOM 767 O O . ALA A 1 99 ? 12.863 0.151 -10.349 1.00 89.62 99 ALA A O 1
ATOM 768 N N . ASP A 1 100 ? 12.972 -1.764 -11.525 1.00 89.12 100 ASP A N 1
ATOM 769 C CA . ASP A 1 100 ? 11.636 -2.243 -11.160 1.00 89.12 100 ASP A CA 1
ATOM 770 C C . ASP A 1 100 ? 11.445 -2.444 -9.657 1.00 89.12 100 ASP A C 1
ATOM 772 O O . ASP A 1 100 ? 10.424 -2.033 -9.108 1.00 89.12 100 ASP A O 1
ATOM 776 N N . LEU A 1 101 ? 12.418 -3.026 -8.950 1.00 91.62 101 LEU A N 1
ATOM 777 C CA . LEU A 1 101 ? 12.302 -3.202 -7.499 1.00 91.62 101 LEU A CA 1
ATOM 778 C C . LEU A 1 101 ? 12.349 -1.856 -6.762 1.00 91.62 101 LEU A C 1
ATOM 780 O O . LEU A 1 101 ? 11.651 -1.683 -5.758 1.00 91.62 101 LEU A O 1
ATOM 784 N N . ARG A 1 102 ? 13.111 -0.876 -7.271 1.00 93.69 102 ARG A N 1
ATOM 785 C CA . ARG A 1 102 ? 13.100 0.499 -6.736 1.00 93.69 102 ARG A CA 1
ATOM 786 C C . ARG A 1 102 ? 11.755 1.159 -6.984 1.00 93.69 102 ARG A C 1
ATOM 788 O O . ARG A 1 102 ? 11.195 1.767 -6.071 1.00 93.69 102 ARG A O 1
ATOM 795 N N . ALA A 1 103 ? 11.219 1.003 -8.191 1.00 94.62 103 ALA A N 1
ATOM 796 C CA . ALA A 1 103 ? 9.913 1.517 -8.559 1.00 94.62 103 ALA A CA 1
ATOM 797 C C . ALA A 1 103 ? 8.799 0.881 -7.715 1.00 94.62 103 ALA A C 1
ATOM 799 O O . ALA A 1 103 ? 7.910 1.595 -7.256 1.00 94.62 103 ALA A O 1
ATOM 800 N N . LEU A 1 104 ? 8.873 -0.423 -7.432 1.00 95.00 104 LEU A N 1
ATOM 801 C CA . LEU A 1 104 ? 7.909 -1.140 -6.597 1.00 95.00 104 LEU A CA 1
ATOM 802 C C . LEU A 1 104 ? 7.938 -0.614 -5.160 1.00 95.00 104 LEU A C 1
ATOM 804 O O . LEU A 1 104 ? 6.897 -0.258 -4.605 1.00 95.00 104 LEU A O 1
ATOM 808 N N . ALA A 1 105 ? 9.130 -0.505 -4.572 1.00 95.50 105 ALA A N 1
ATOM 809 C CA . ALA A 1 105 ? 9.303 0.045 -3.232 1.00 95.50 105 ALA A CA 1
ATOM 810 C C . ALA A 1 105 ? 8.781 1.491 -3.141 1.00 95.50 105 ALA A C 1
ATOM 812 O O . ALA A 1 105 ? 8.028 1.831 -2.225 1.00 95.50 105 ALA A O 1
ATOM 813 N N . ALA A 1 106 ? 9.127 2.331 -4.122 1.00 96.69 106 ALA A N 1
ATOM 814 C CA . ALA A 1 106 ? 8.653 3.707 -4.216 1.00 96.69 106 ALA A CA 1
ATOM 815 C C . ALA A 1 106 ? 7.126 3.781 -4.379 1.00 96.69 106 ALA A C 1
ATOM 817 O O . ALA A 1 106 ? 6.471 4.575 -3.706 1.00 96.69 106 ALA A O 1
ATOM 818 N N . PHE A 1 107 ? 6.530 2.930 -5.212 1.00 96.75 107 PHE A N 1
ATOM 819 C CA . PHE A 1 107 ? 5.085 2.887 -5.421 1.00 96.75 107 PHE A CA 1
ATOM 820 C C . PHE A 1 107 ? 4.343 2.588 -4.115 1.00 96.75 107 PHE A C 1
ATOM 822 O O . PHE A 1 107 ? 3.390 3.286 -3.762 1.00 96.75 107 PHE A O 1
ATOM 829 N N . GLU A 1 108 ? 4.811 1.604 -3.350 1.00 94.94 108 GLU A N 1
ATOM 830 C CA . GLU A 1 108 ? 4.180 1.209 -2.090 1.00 94.94 108 GLU A CA 1
ATOM 831 C C . GLU A 1 108 ? 4.338 2.265 -0.997 1.00 94.94 108 GLU A C 1
ATOM 833 O O . GLU A 1 108 ? 3.377 2.570 -0.283 1.00 94.94 108 GLU A O 1
ATOM 838 N N . LEU A 1 109 ? 5.509 2.905 -0.911 1.00 95.31 109 LEU A N 1
ATOM 839 C CA . LEU A 1 109 ? 5.701 4.075 -0.053 1.00 95.31 109 LEU A CA 1
ATOM 840 C C . LEU A 1 109 ? 4.733 5.196 -0.437 1.00 95.31 109 LEU A C 1
ATOM 842 O O . LEU A 1 109 ? 4.058 5.741 0.437 1.00 95.31 109 LEU A O 1
ATOM 846 N N . GLY A 1 110 ? 4.603 5.495 -1.732 1.00 95.38 110 GLY A N 1
ATOM 847 C CA . GLY A 1 110 ? 3.662 6.485 -2.251 1.00 95.38 110 GLY A CA 1
ATOM 848 C C . GLY A 1 110 ? 2.222 6.188 -1.835 1.00 95.38 110 GLY A C 1
ATOM 849 O O . GLY A 1 110 ? 1.544 7.061 -1.290 1.00 95.38 110 GLY A O 1
ATOM 850 N N . ARG A 1 111 ? 1.772 4.935 -1.990 1.00 93.38 111 ARG A N 1
ATOM 851 C CA . ARG A 1 111 ? 0.430 4.492 -1.574 1.00 93.38 111 ARG A CA 1
ATOM 852 C C . ARG A 1 111 ? 0.200 4.641 -0.080 1.00 93.38 111 ARG A C 1
ATOM 854 O O . ARG A 1 111 ? -0.862 5.107 0.338 1.00 93.38 111 ARG A O 1
ATOM 861 N N . VAL A 1 112 ? 1.171 4.248 0.743 1.00 90.75 112 VAL A N 1
ATOM 862 C CA . VAL A 1 112 ? 1.046 4.376 2.199 1.00 90.75 112 VAL A CA 1
ATOM 863 C C . VAL A 1 112 ? 0.971 5.845 2.608 1.00 90.75 112 VAL A C 1
ATOM 865 O O . VAL A 1 112 ? 0.089 6.201 3.390 1.00 90.75 112 VAL A O 1
ATOM 868 N N . ARG A 1 113 ? 1.831 6.709 2.055 1.00 92.19 113 ARG A N 1
ATOM 869 C CA . ARG A 1 113 ? 1.814 8.156 2.331 1.00 92.19 113 ARG A CA 1
ATOM 870 C C . ARG A 1 113 ? 0.510 8.804 1.887 1.00 92.19 113 ARG A C 1
ATOM 872 O O . ARG A 1 113 ? -0.070 9.578 2.645 1.00 92.19 113 ARG A O 1
ATOM 879 N N . TRP A 1 114 ? -0.010 8.400 0.730 1.00 91.19 114 TRP A N 1
ATOM 880 C CA . TRP A 1 114 ? -1.308 8.854 0.244 1.00 91.19 114 TRP A CA 1
ATOM 881 C C . TRP A 1 114 ? -2.431 8.520 1.231 1.00 91.19 114 TRP A C 1
ATOM 883 O O . TRP A 1 114 ? -3.198 9.397 1.626 1.00 91.19 114 TRP A O 1
ATOM 893 N N . ARG A 1 115 ? -2.478 7.274 1.720 1.00 84.88 115 ARG A N 1
ATOM 894 C CA . ARG A 1 115 ? -3.460 6.843 2.732 1.00 84.88 115 ARG A CA 1
ATOM 895 C C . ARG A 1 115 ? -3.302 7.554 4.077 1.00 84.88 115 ARG A C 1
ATOM 897 O O . ARG A 1 115 ? -4.280 7.681 4.806 1.00 84.88 115 ARG A O 1
ATOM 904 N N . GLN A 1 116 ? -2.095 8.008 4.410 1.00 83.12 116 GLN A N 1
ATOM 905 C CA . GLN A 1 116 ? -1.817 8.810 5.606 1.00 83.12 116 GLN A CA 1
ATOM 906 C C . GLN A 1 116 ? -2.196 10.293 5.439 1.00 83.12 116 GLN A C 1
ATOM 908 O O . GLN A 1 116 ? -2.148 11.035 6.416 1.00 83.12 116 GLN A O 1
ATOM 913 N N . GLY A 1 117 ? -2.584 10.731 4.235 1.00 81.44 117 GLY A N 1
ATOM 914 C CA . GLY A 1 117 ? -2.885 12.133 3.930 1.00 81.44 117 GLY A CA 1
ATOM 915 C C . GLY A 1 117 ? -1.649 12.999 3.661 1.00 81.44 117 GLY A C 1
ATOM 916 O O . GLY A 1 117 ? -1.774 14.212 3.522 1.00 81.44 117 GLY A O 1
ATOM 917 N N . ASP A 1 118 ? -0.464 12.395 3.558 1.00 86.94 118 ASP A N 1
ATOM 918 C CA . ASP A 1 118 ? 0.793 13.083 3.261 1.00 86.94 118 ASP A CA 1
ATOM 919 C C . ASP A 1 118 ? 0.996 13.181 1.741 1.00 86.94 118 ASP A C 1
ATOM 921 O O . ASP A 1 118 ? 1.701 12.379 1.122 1.00 86.94 118 ASP A O 1
ATOM 925 N N . ALA A 1 119 ? 0.311 14.149 1.126 1.00 89.31 119 ALA A N 1
ATOM 926 C CA . ALA A 1 119 ? 0.278 14.324 -0.326 1.00 89.31 119 ALA A CA 1
ATOM 927 C C . ALA A 1 119 ? 1.656 14.639 -0.931 1.00 89.31 119 ALA A C 1
ATOM 929 O O . ALA A 1 119 ? 1.970 14.157 -2.018 1.00 89.31 119 ALA A O 1
ATOM 930 N N . THR A 1 120 ? 2.493 15.403 -0.226 1.00 93.81 120 THR A N 1
ATOM 931 C CA . THR A 1 120 ? 3.824 15.796 -0.708 1.00 93.81 120 THR A CA 1
ATOM 932 C C . THR A 1 120 ? 4.739 14.583 -0.833 1.00 93.81 120 THR A C 1
ATOM 934 O O . THR A 1 120 ? 5.307 14.349 -1.901 1.00 93.81 120 THR A O 1
ATOM 937 N N . ASN A 1 121 ? 4.852 13.765 0.220 1.00 93.75 121 ASN A N 1
ATOM 938 C CA . ASN A 1 121 ? 5.668 12.555 0.136 1.00 93.75 121 ASN A CA 1
ATOM 939 C C . ASN A 1 121 ? 5.036 11.514 -0.790 1.00 93.75 121 ASN A C 1
ATOM 941 O O . ASN A 1 121 ? 5.763 10.842 -1.520 1.00 93.75 121 ASN A O 1
ATOM 945 N N . ALA A 1 122 ? 3.704 11.403 -0.817 1.00 95.69 122 ALA A N 1
ATOM 946 C CA . ALA A 1 122 ? 3.018 10.535 -1.769 1.00 95.69 122 ALA A CA 1
ATOM 947 C C . ALA A 1 122 ? 3.389 10.881 -3.217 1.00 95.69 122 ALA A C 1
ATOM 949 O O . ALA A 1 122 ? 3.738 9.987 -3.981 1.00 95.69 122 ALA A O 1
ATOM 950 N N . PHE A 1 123 ? 3.382 12.170 -3.569 1.00 97.06 123 PHE A N 1
ATOM 951 C CA . PHE A 1 123 ? 3.768 12.654 -4.893 1.00 97.06 123 PHE A CA 1
ATOM 952 C C . PHE A 1 123 ? 5.224 12.323 -5.229 1.00 97.06 123 PHE A C 1
ATOM 954 O O . PHE A 1 123 ? 5.491 11.782 -6.301 1.00 97.06 123 PHE A O 1
ATOM 961 N N . ILE A 1 124 ? 6.163 12.606 -4.318 1.00 96.19 124 ILE A N 1
ATOM 962 C CA . ILE A 1 124 ? 7.595 12.340 -4.533 1.00 96.19 124 ILE A CA 1
ATOM 963 C C . ILE A 1 124 ? 7.819 10.860 -4.854 1.00 96.19 124 ILE A C 1
ATOM 965 O O . ILE A 1 124 ? 8.458 10.534 -5.858 1.00 96.19 124 ILE A O 1
ATOM 969 N N . TRP A 1 125 ? 7.256 9.971 -4.038 1.00 97.31 125 TRP A N 1
ATOM 970 C CA . TRP A 1 125 ? 7.416 8.530 -4.196 1.00 97.31 125 TRP A CA 1
ATOM 971 C C . TRP A 1 125 ? 6.660 7.973 -5.410 1.00 97.31 125 TRP A C 1
ATOM 973 O O . TRP A 1 125 ? 7.235 7.203 -6.175 1.00 97.31 125 TRP A O 1
ATOM 983 N N . ALA A 1 126 ? 5.419 8.405 -5.655 1.00 97.25 126 ALA A N 1
ATOM 984 C CA . ALA A 1 126 ? 4.642 7.975 -6.819 1.00 97.25 126 ALA A CA 1
ATOM 985 C C . ALA A 1 126 ? 5.290 8.418 -8.141 1.00 97.25 126 ALA A C 1
ATOM 987 O O . ALA A 1 126 ? 5.390 7.624 -9.074 1.00 97.25 126 ALA A O 1
ATOM 988 N N . ARG A 1 127 ? 5.805 9.654 -8.209 1.00 96.88 127 ARG A N 1
ATOM 989 C CA . ARG A 1 127 ? 6.553 10.157 -9.371 1.00 96.88 127 ARG A CA 1
ATOM 990 C C . ARG A 1 127 ? 7.850 9.384 -9.586 1.00 96.88 127 ARG A C 1
ATOM 992 O O . ARG A 1 127 ? 8.199 9.078 -10.722 1.00 96.88 127 ARG A O 1
ATOM 999 N N . SER A 1 128 ? 8.556 9.073 -8.500 1.00 95.56 128 SER A N 1
ATOM 1000 C CA . SER A 1 128 ? 9.769 8.256 -8.531 1.00 95.56 128 SER A CA 1
ATOM 1001 C C . SER A 1 128 ? 9.487 6.864 -9.108 1.00 95.56 128 SER A C 1
ATOM 1003 O O . SER A 1 128 ? 10.206 6.427 -10.003 1.00 95.56 128 SER A O 1
ATOM 1005 N N . ALA A 1 129 ? 8.403 6.215 -8.673 1.00 96.81 129 ALA A N 1
ATOM 1006 C CA . ALA A 1 129 ? 7.968 4.927 -9.204 1.00 96.81 129 ALA A CA 1
ATOM 1007 C C . ALA A 1 129 ? 7.593 4.998 -10.688 1.00 96.81 129 ALA A C 1
ATOM 1009 O O . ALA A 1 129 ? 8.091 4.210 -11.482 1.00 96.81 129 ALA A O 1
ATOM 1010 N N . PHE A 1 130 ? 6.781 5.986 -11.070 1.00 96.62 130 PHE A N 1
ATOM 1011 C CA . PHE A 1 130 ? 6.308 6.151 -12.445 1.00 96.62 130 PHE A CA 1
ATOM 1012 C C . PHE A 1 130 ? 7.443 6.351 -13.455 1.00 96.62 130 PHE A C 1
ATOM 1014 O O . PHE A 1 130 ? 7.375 5.850 -14.570 1.00 96.62 130 PHE A O 1
ATOM 1021 N N . ARG A 1 131 ? 8.513 7.050 -13.059 1.00 94.31 131 ARG A N 1
ATOM 1022 C CA . ARG A 1 131 ? 9.679 7.292 -13.923 1.00 94.31 131 ARG A CA 1
ATOM 1023 C C . ARG A 1 131 ? 10.642 6.107 -14.024 1.00 94.31 131 ARG A C 1
ATOM 1025 O O . ARG A 1 131 ? 11.434 6.078 -14.956 1.00 94.31 131 ARG A O 1
ATOM 1032 N N . GLN A 1 132 ? 10.635 5.203 -13.046 1.00 93.38 132 GLN A N 1
ATOM 1033 C CA . GLN A 1 132 ? 11.592 4.091 -12.958 1.00 93.38 132 GLN A CA 1
ATOM 1034 C C . GLN A 1 132 ? 10.990 2.734 -13.322 1.00 93.38 132 GLN A C 1
ATOM 1036 O O . GLN A 1 132 ? 11.745 1.786 -13.495 1.00 93.38 132 GLN A O 1
ATOM 1041 N N . ALA A 1 133 ? 9.662 2.621 -13.381 1.00 94.25 133 ALA A N 1
ATOM 1042 C CA . ALA A 1 133 ? 8.996 1.370 -13.703 1.00 94.25 133 ALA A CA 1
ATOM 1043 C C . ALA A 1 133 ? 9.261 0.981 -15.163 1.00 94.25 133 ALA A C 1
ATOM 1045 O O . ALA A 1 133 ? 8.863 1.701 -16.078 1.00 94.25 133 ALA A O 1
ATOM 1046 N N . GLU A 1 134 ? 9.893 -0.171 -15.366 1.00 93.62 134 GLU A N 1
ATOM 1047 C CA . GLU A 1 134 ? 10.076 -0.790 -16.680 1.00 93.62 134 GLU A CA 1
ATOM 1048 C C . GLU A 1 134 ? 8.919 -1.757 -16.966 1.00 93.62 134 GLU A C 1
ATOM 1050 O O . GLU A 1 134 ? 8.470 -1.893 -18.106 1.00 93.62 134 GLU A O 1
ATOM 1055 N N . GLN A 1 135 ? 8.362 -2.374 -15.918 1.00 91.81 135 GLN A N 1
ATOM 1056 C CA . GLN A 1 135 ? 7.184 -3.230 -16.033 1.00 91.81 135 GLN A CA 1
ATOM 1057 C C . GLN A 1 135 ? 5.898 -2.446 -16.357 1.00 91.81 135 GLN A C 1
ATOM 1059 O O . GLN A 1 135 ? 5.520 -1.544 -15.596 1.00 91.81 135 GLN A O 1
ATOM 1064 N N . PRO A 1 136 ? 5.137 -2.848 -17.400 1.00 93.19 136 PRO A N 1
ATOM 1065 C CA . PRO A 1 136 ? 3.910 -2.159 -17.813 1.00 93.19 136 PRO A CA 1
ATOM 1066 C C . PRO A 1 136 ? 2.853 -2.044 -16.710 1.00 93.19 136 PRO A C 1
ATOM 1068 O O . PRO A 1 136 ? 2.182 -1.017 -16.586 1.00 93.19 136 PRO A O 1
ATOM 1071 N N . GLU A 1 137 ? 2.708 -3.077 -15.880 1.00 91.50 137 GLU A N 1
ATOM 1072 C CA . GLU A 1 137 ? 1.725 -3.095 -14.793 1.00 91.50 137 GLU A CA 1
ATOM 1073 C C . GLU A 1 137 ? 2.057 -2.066 -13.712 1.00 91.50 137 GLU A C 1
ATOM 1075 O O . GLU A 1 137 ? 1.197 -1.292 -13.285 1.00 91.50 137 GLU A O 1
ATOM 1080 N N . LEU A 1 138 ? 3.319 -2.031 -13.285 1.00 94.00 138 LEU A N 1
ATOM 1081 C CA . LEU A 1 138 ? 3.790 -1.105 -12.265 1.00 94.00 138 LEU A CA 1
ATOM 1082 C C . LEU A 1 138 ? 3.782 0.336 -12.782 1.00 94.00 138 LEU A C 1
ATOM 1084 O O . LEU A 1 138 ? 3.368 1.245 -12.057 1.00 94.00 138 LEU A O 1
ATOM 1088 N N . PHE A 1 139 ? 4.161 0.540 -14.043 1.00 95.81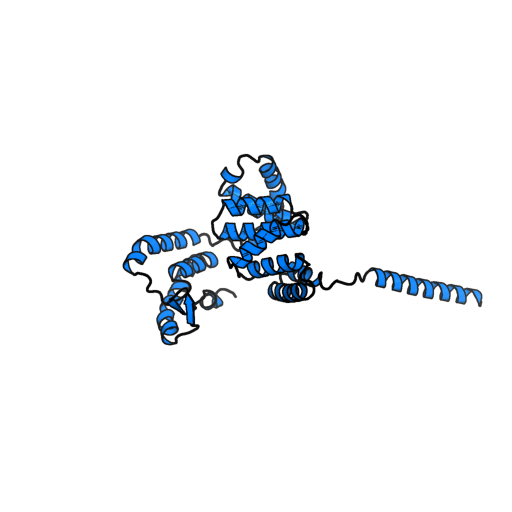 139 PHE A N 1
ATOM 1089 C CA . PHE A 1 139 ? 4.056 1.825 -14.728 1.00 95.81 139 PHE A CA 1
ATOM 1090 C C . PHE A 1 139 ? 2.604 2.326 -14.750 1.00 95.81 139 PHE A C 1
ATOM 1092 O O . PHE A 1 139 ? 2.313 3.446 -14.329 1.00 95.81 139 PHE A O 1
ATOM 1099 N N . THR A 1 140 ? 1.658 1.462 -15.124 1.00 96.25 140 THR A N 1
ATOM 1100 C CA . THR A 1 140 ? 0.228 1.800 -15.170 1.00 96.25 140 THR A CA 1
ATOM 1101 C C . THR A 1 140 ? -0.323 2.143 -13.782 1.00 96.25 140 THR A C 1
ATOM 1103 O O . THR A 1 140 ? -0.983 3.171 -13.607 1.00 96.25 140 THR A O 1
ATOM 1106 N N . ARG A 1 141 ? -0.019 1.320 -12.769 1.00 96.00 141 ARG A N 1
ATOM 1107 C CA . ARG A 1 141 ? -0.476 1.520 -11.382 1.00 96.00 141 ARG A CA 1
ATOM 1108 C C . ARG A 1 141 ? 0.101 2.790 -10.753 1.00 96.00 141 ARG A C 1
ATOM 1110 O O . ARG A 1 141 ? -0.627 3.541 -10.101 1.00 96.00 141 ARG A O 1
ATOM 1117 N N . SER A 1 142 ? 1.394 3.043 -10.941 1.00 97.00 142 SER A N 1
ATOM 1118 C CA . SER A 1 142 ? 2.054 4.249 -10.425 1.00 97.00 142 SER A CA 1
ATOM 1119 C C . SER A 1 142 ? 1.572 5.516 -11.133 1.00 97.00 142 SER A C 1
ATOM 1121 O O . SER A 1 142 ? 1.344 6.522 -10.461 1.00 97.00 142 SER A O 1
ATOM 1123 N N . GLY A 1 143 ? 1.310 5.447 -12.443 1.00 97.19 143 GLY A N 1
ATOM 1124 C CA . GLY A 1 143 ? 0.691 6.529 -13.207 1.00 97.19 143 GLY A CA 1
ATOM 1125 C C . GLY A 1 143 ? -0.698 6.891 -12.684 1.00 97.19 143 GLY A C 1
ATOM 1126 O O . GLY A 1 143 ? -0.980 8.068 -12.467 1.00 97.19 143 GLY A O 1
ATOM 1127 N N . TYR A 1 144 ? -1.538 5.893 -12.387 1.00 97.44 144 TYR A N 1
ATOM 1128 C CA . TYR A 1 144 ? -2.860 6.140 -11.804 1.00 97.44 144 TYR A CA 1
ATOM 1129 C C . TYR A 1 144 ? -2.787 6.756 -10.396 1.00 97.44 144 TYR A C 1
ATOM 1131 O O . TYR A 1 144 ? -3.485 7.722 -10.096 1.00 97.44 144 TYR A O 1
ATOM 1139 N N . LEU A 1 145 ? -1.909 6.248 -9.522 1.00 96.94 145 LEU A N 1
ATOM 1140 C CA . LEU A 1 145 ? -1.707 6.853 -8.199 1.00 96.94 145 LEU A CA 1
ATOM 1141 C C . LEU A 1 145 ? -1.301 8.327 -8.317 1.00 96.94 145 LEU A C 1
ATOM 1143 O O . LEU A 1 145 ? -1.809 9.185 -7.596 1.00 96.94 145 LEU A O 1
ATOM 1147 N N . LEU A 1 146 ? -0.367 8.610 -9.223 1.00 96.94 146 LEU A N 1
ATOM 1148 C CA . LEU A 1 146 ? 0.157 9.947 -9.442 1.00 96.94 146 LEU A CA 1
ATOM 1149 C C . LEU A 1 146 ? -0.903 10.892 -10.018 1.00 96.94 146 LEU A C 1
ATOM 1151 O O . LEU A 1 146 ? -0.990 12.037 -9.570 1.00 96.94 146 LEU A O 1
ATOM 1155 N N . SER A 1 147 ? -1.734 10.418 -10.951 1.00 96.31 147 SER A N 1
ATOM 1156 C CA . SER A 1 147 ? -2.824 11.215 -11.518 1.00 96.31 147 SER A CA 1
ATOM 1157 C C . SER A 1 147 ? -3.870 11.576 -10.464 1.00 96.31 147 SER A C 1
ATOM 1159 O O . SER A 1 147 ? -4.304 12.725 -10.410 1.00 96.31 147 SER A O 1
ATOM 1161 N N . GLU A 1 148 ? -4.200 10.665 -9.549 1.00 95.06 148 GLU A N 1
ATOM 1162 C CA . GLU A 1 148 ? -5.119 10.949 -8.441 1.00 95.06 148 GLU A CA 1
ATOM 1163 C C . GLU A 1 148 ? -4.560 11.967 -7.444 1.00 95.06 148 GLU A C 1
ATOM 1165 O O . GLU A 1 148 ? -5.279 12.872 -7.004 1.00 95.06 148 GLU A O 1
ATOM 1170 N N . ILE A 1 149 ? -3.265 11.875 -7.128 1.00 95.25 149 ILE A N 1
ATOM 1171 C CA . ILE A 1 149 ? -2.589 12.867 -6.286 1.00 95.25 149 ILE A CA 1
ATOM 1172 C C . ILE A 1 149 ? -2.650 14.247 -6.952 1.00 95.25 149 ILE A C 1
ATOM 1174 O O . ILE A 1 149 ? -3.055 15.215 -6.308 1.00 95.25 149 ILE A O 1
ATOM 1178 N N . LEU A 1 150 ? -2.304 14.341 -8.239 1.00 94.81 150 LEU A N 1
ATOM 1179 C CA . LEU A 1 150 ? -2.283 15.604 -8.982 1.00 94.81 150 LEU A CA 1
ATOM 1180 C C . LEU A 1 150 ? -3.679 16.183 -9.214 1.00 94.81 150 LEU A C 1
ATOM 1182 O O . LEU A 1 150 ? -3.859 17.393 -9.123 1.00 94.81 150 LEU A O 1
ATOM 1186 N N . ARG A 1 151 ? -4.692 15.339 -9.425 1.00 92.00 151 ARG A N 1
ATOM 1187 C CA . ARG A 1 151 ? -6.093 15.767 -9.514 1.00 92.00 151 ARG A CA 1
ATOM 1188 C C . ARG A 1 151 ? -6.548 16.457 -8.228 1.00 92.00 151 ARG A C 1
ATOM 1190 O O . ARG A 1 151 ? -7.318 17.414 -8.282 1.00 92.00 151 ARG A O 1
ATOM 1197 N N . ARG A 1 152 ? -6.096 15.976 -7.062 1.00 91.44 152 ARG A N 1
ATOM 1198 C CA . ARG A 1 152 ? -6.451 16.558 -5.758 1.00 91.44 152 ARG A CA 1
ATOM 1199 C C . ARG A 1 152 ? -5.544 17.718 -5.344 1.00 91.44 152 ARG A C 1
ATOM 1201 O O . ARG A 1 152 ? -6.020 18.627 -4.668 1.00 91.44 152 ARG A O 1
ATOM 1208 N N . PHE A 1 153 ? -4.276 17.688 -5.749 1.00 91.75 153 PHE A N 1
ATOM 1209 C CA . PHE A 1 153 ? -3.247 18.670 -5.406 1.00 91.75 153 PHE A CA 1
ATOM 1210 C C . PHE A 1 153 ? -2.458 19.115 -6.656 1.00 91.75 153 PHE A C 1
ATOM 1212 O O . PHE A 1 153 ? -1.280 18.772 -6.797 1.00 91.75 153 PHE A O 1
ATOM 1219 N N . PRO A 1 154 ? -3.064 19.911 -7.559 1.00 89.94 154 PRO A N 1
ATOM 1220 C CA . PRO A 1 154 ? -2.451 20.260 -8.849 1.00 89.94 154 PRO A CA 1
ATOM 1221 C C . PRO A 1 154 ? -1.132 21.032 -8.731 1.00 89.94 154 PRO A C 1
ATOM 1223 O O . PRO A 1 154 ? -0.269 20.945 -9.603 1.00 89.94 154 PRO A O 1
ATOM 1226 N N . SER A 1 155 ? -0.942 21.769 -7.632 1.00 91.88 155 SER A N 1
ATOM 1227 C CA . SER A 1 155 ? 0.258 22.573 -7.386 1.00 91.88 155 SER A CA 1
ATOM 1228 C C . SER A 1 155 ? 1.542 21.751 -7.250 1.00 91.88 155 SER A C 1
ATOM 1230 O O . SER A 1 155 ? 2.616 22.302 -7.479 1.00 91.88 155 SER A O 1
ATOM 1232 N N . LEU A 1 156 ? 1.456 20.457 -6.912 1.00 91.88 156 LEU A N 1
ATOM 1233 C CA . LEU A 1 156 ? 2.628 19.593 -6.715 1.00 91.88 156 LEU A CA 1
ATOM 1234 C C . LEU A 1 156 ? 3.365 19.260 -8.024 1.00 91.88 156 LEU A C 1
ATOM 1236 O O . LEU A 1 156 ? 4.566 19.007 -7.991 1.00 91.88 156 LEU A O 1
ATOM 1240 N N . GLY A 1 157 ? 2.668 19.278 -9.164 1.00 86.38 157 GLY A N 1
ATOM 1241 C CA . GLY A 1 157 ? 3.230 18.943 -10.479 1.00 86.38 157 GLY A CA 1
ATOM 1242 C C . GLY A 1 157 ? 3.319 20.111 -11.456 1.00 86.38 157 GLY A C 1
ATOM 1243 O O . GLY A 1 157 ? 3.707 19.894 -12.596 1.00 86.38 157 GLY A O 1
ATOM 1244 N N . LYS A 1 158 ? 2.955 21.331 -11.039 1.00 88.25 158 LYS A N 1
ATOM 1245 C CA . LYS A 1 158 ? 2.709 22.486 -11.926 1.00 88.25 158 LYS A CA 1
ATOM 1246 C C . LYS A 1 158 ? 3.845 22.812 -12.912 1.00 88.25 158 LYS A C 1
ATOM 1248 O O . LYS A 1 158 ? 3.570 23.327 -13.988 1.00 88.25 158 LYS A O 1
ATOM 1253 N N . ASP A 1 159 ? 5.089 22.498 -12.552 1.00 88.94 159 ASP A N 1
ATOM 1254 C CA . ASP A 1 159 ? 6.284 22.827 -13.337 1.00 88.94 159 ASP A CA 1
ATOM 1255 C C . ASP A 1 159 ? 6.725 21.675 -14.271 1.00 88.94 159 ASP A C 1
ATOM 1257 O O . ASP A 1 159 ? 7.725 21.790 -14.973 1.00 88.94 159 ASP A O 1
ATOM 1261 N N . ASP A 1 160 ? 5.996 20.553 -14.295 1.00 89.12 160 ASP A N 1
ATOM 1262 C CA . ASP A 1 160 ? 6.357 19.328 -15.021 1.00 89.12 160 ASP A CA 1
ATOM 1263 C C . ASP A 1 160 ? 5.333 19.006 -16.125 1.00 89.12 160 ASP A C 1
ATOM 1265 O O . ASP A 1 160 ? 4.552 18.058 -16.044 1.00 89.12 160 ASP A O 1
ATOM 1269 N N . GLY A 1 161 ? 5.305 19.832 -17.178 1.00 88.88 161 GLY A N 1
ATOM 1270 C CA . GLY A 1 161 ? 4.361 19.669 -18.295 1.00 88.88 161 GLY A CA 1
ATOM 1271 C C . GLY A 1 161 ? 4.484 18.320 -19.020 1.00 88.88 161 GLY A C 1
ATOM 1272 O O . GLY A 1 161 ? 3.478 17.729 -19.412 1.00 88.88 161 GLY A O 1
ATOM 1273 N N . ALA A 1 162 ? 5.706 17.789 -19.133 1.00 91.75 162 ALA A N 1
ATOM 1274 C CA . ALA A 1 162 ? 5.970 16.485 -19.742 1.00 91.75 162 ALA A CA 1
ATOM 1275 C C . ALA A 1 162 ? 5.344 15.330 -18.940 1.00 91.75 162 ALA A C 1
ATOM 1277 O O . ALA A 1 162 ? 4.834 14.366 -19.523 1.00 91.75 162 ALA A O 1
ATOM 1278 N N . LEU A 1 163 ? 5.329 15.441 -17.607 1.00 92.81 163 LEU A N 1
ATOM 1279 C CA . LEU A 1 163 ? 4.649 14.478 -16.747 1.00 92.81 163 LEU A CA 1
ATOM 1280 C C . LEU A 1 163 ? 3.147 14.440 -17.034 1.00 92.81 163 LEU A C 1
ATOM 1282 O O . LEU A 1 163 ? 2.598 13.355 -17.212 1.00 92.81 163 LEU A O 1
ATOM 1286 N N . PHE A 1 164 ? 2.491 15.601 -17.128 1.00 92.12 164 PHE A N 1
ATOM 1287 C CA . PHE A 1 164 ? 1.061 15.664 -17.443 1.00 92.12 164 PHE A CA 1
ATOM 1288 C C . PHE A 1 164 ? 0.741 15.062 -18.811 1.00 92.12 164 PHE A C 1
ATOM 1290 O O . PHE A 1 164 ? -0.191 14.270 -18.920 1.00 92.12 164 PHE A O 1
ATOM 1297 N N . GLN A 1 165 ? 1.537 15.371 -19.837 1.00 92.88 165 GLN A N 1
ATOM 1298 C CA . GLN A 1 165 ? 1.337 14.809 -21.173 1.00 92.88 165 GLN A CA 1
ATOM 1299 C C . GLN A 1 165 ? 1.460 13.278 -21.176 1.00 92.88 165 GLN A C 1
ATOM 1301 O O . GLN A 1 165 ? 0.641 12.581 -21.783 1.00 92.88 165 GLN A O 1
ATOM 1306 N N . THR A 1 166 ? 2.454 12.745 -20.462 1.00 94.75 166 THR A N 1
ATOM 1307 C CA . THR A 1 166 ? 2.621 11.295 -20.309 1.00 94.75 166 THR A CA 1
ATOM 1308 C C . THR A 1 166 ? 1.418 10.686 -19.586 1.00 94.75 166 THR A C 1
ATOM 1310 O O . THR A 1 166 ? 0.854 9.704 -20.060 1.00 94.75 166 THR A O 1
ATOM 1313 N N . LEU A 1 167 ? 0.968 11.292 -18.482 1.00 95.44 167 LEU A N 1
ATOM 1314 C CA . LEU A 1 167 ? -0.181 10.804 -17.715 1.00 95.44 167 LEU A CA 1
ATOM 1315 C C . LEU A 1 167 ? -1.478 10.793 -18.533 1.00 95.44 167 LEU A C 1
ATOM 1317 O O . LEU A 1 167 ? -2.208 9.805 -18.478 1.00 95.44 167 LEU A O 1
ATOM 1321 N N . GLU A 1 168 ? -1.750 11.833 -19.324 1.00 93.19 168 GLU A N 1
ATOM 1322 C CA . GLU A 1 168 ? -2.920 11.851 -20.214 1.00 93.19 168 GLU A CA 1
ATOM 1323 C C . GLU A 1 168 ? -2.849 10.737 -21.265 1.00 93.19 168 GLU A C 1
ATOM 1325 O O . GLU A 1 168 ? -3.851 10.080 -21.542 1.00 93.19 168 GLU A O 1
ATOM 1330 N N . THR A 1 169 ? -1.654 10.447 -21.785 1.00 95.00 169 THR A N 1
ATOM 1331 C CA . THR A 1 169 ? -1.446 9.339 -22.730 1.00 95.00 169 THR A CA 1
ATOM 1332 C C . THR A 1 169 ? -1.693 7.974 -22.074 1.00 95.00 169 THR A C 1
ATOM 1334 O O . THR A 1 169 ? -2.194 7.055 -22.718 1.00 95.00 169 THR A O 1
ATOM 1337 N N . CYS A 1 170 ? -1.393 7.831 -20.779 1.00 94.12 170 CYS A N 1
ATOM 1338 C CA . CYS A 1 170 ? -1.625 6.598 -20.022 1.00 94.12 170 CYS A CA 1
ATOM 1339 C C . CYS A 1 170 ? -3.073 6.412 -19.555 1.00 94.12 170 CYS A C 1
ATOM 1341 O O . CYS A 1 170 ? -3.432 5.315 -19.129 1.00 94.12 170 CYS A O 1
ATOM 1343 N N . ARG A 1 171 ? -3.914 7.449 -19.622 1.00 94.38 171 ARG A N 1
ATOM 1344 C CA . ARG A 1 171 ? -5.278 7.436 -19.078 1.00 94.38 171 ARG A CA 1
ATOM 1345 C C . ARG A 1 171 ? -6.147 6.251 -19.535 1.00 94.38 171 ARG A C 1
ATOM 1347 O O . ARG A 1 171 ? -6.855 5.707 -18.686 1.00 94.38 171 ARG A O 1
ATOM 1354 N N . PRO A 1 172 ? -6.099 5.793 -20.804 1.00 96.25 172 PRO A N 1
ATOM 1355 C CA . PRO A 1 172 ? -6.866 4.623 -21.243 1.00 96.25 172 PRO A CA 1
ATOM 1356 C C . PRO A 1 172 ? -6.467 3.306 -20.558 1.00 96.25 172 PRO A C 1
ATOM 1358 O O . PRO A 1 172 ? -7.248 2.360 -20.568 1.00 96.25 172 PRO A O 1
ATOM 1361 N N . LEU A 1 173 ? -5.274 3.233 -19.956 1.00 94.38 173 LEU A N 1
ATOM 1362 C CA . LEU A 1 173 ? -4.755 2.029 -19.297 1.00 94.38 173 LEU A CA 1
ATOM 1363 C C . LEU A 1 173 ? -5.301 1.846 -17.868 1.00 94.38 173 LEU A C 1
ATOM 1365 O O . LEU A 1 173 ? -5.125 0.789 -17.266 1.00 94.38 173 LEU A O 1
ATOM 1369 N N . TRP A 1 174 ? -5.956 2.859 -17.291 1.00 95.06 174 TRP A N 1
ATOM 1370 C CA . TRP A 1 174 ? -6.410 2.843 -15.896 1.00 95.06 174 TRP A CA 1
ATOM 1371 C C . TRP A 1 174 ? -7.786 2.191 -15.740 1.00 95.06 174 TRP A C 1
ATOM 1373 O O . TRP A 1 174 ? -8.781 2.856 -15.436 1.00 95.06 174 TRP A O 1
ATOM 1383 N N . THR A 1 175 ? -7.836 0.874 -15.938 1.00 93.12 175 THR A N 1
ATOM 1384 C CA . THR A 1 175 ? -9.067 0.084 -15.789 1.00 93.12 175 THR A CA 1
ATOM 1385 C C . THR A 1 175 ? -9.588 0.098 -14.342 1.00 93.12 175 THR A C 1
ATOM 1387 O O . THR A 1 175 ? -8.814 0.339 -13.409 1.00 93.12 175 THR A O 1
ATOM 1390 N N . PRO A 1 176 ? -10.879 -0.198 -14.100 1.00 88.06 176 PRO A N 1
ATOM 1391 C CA . PRO A 1 176 ? -11.435 -0.289 -12.745 1.00 88.06 176 PRO A CA 1
ATOM 1392 C C . PRO A 1 176 ? -10.670 -1.241 -11.807 1.00 88.06 176 PRO A C 1
ATOM 1394 O O . PRO A 1 176 ? -10.656 -1.044 -10.593 1.00 88.06 176 PRO A O 1
ATOM 1397 N N . GLU A 1 177 ? -10.017 -2.273 -12.339 1.00 86.81 177 GLU A N 1
ATOM 1398 C CA . GLU A 1 177 ? -9.165 -3.208 -11.592 1.00 86.81 177 GLU A CA 1
ATOM 1399 C C . GLU A 1 177 ? -7.912 -2.503 -11.067 1.00 86.81 177 GLU A C 1
ATOM 1401 O O . GLU A 1 177 ? -7.610 -2.596 -9.876 1.00 86.81 177 GLU A O 1
ATOM 1406 N N . VAL A 1 178 ? -7.226 -1.740 -11.929 1.00 91.19 178 VAL A N 1
ATOM 1407 C CA . VAL A 1 178 ? -6.070 -0.914 -11.544 1.00 91.19 178 VAL A CA 1
ATOM 1408 C C . VAL A 1 178 ? -6.483 0.092 -10.476 1.00 91.19 178 VAL A C 1
ATOM 1410 O O . VAL A 1 178 ? -5.792 0.251 -9.469 1.00 91.19 178 VAL A O 1
ATOM 1413 N N . GLN A 1 179 ? -7.636 0.737 -10.661 1.00 90.62 179 GLN A N 1
ATOM 1414 C CA . GLN A 1 179 ? -8.130 1.737 -9.721 1.00 90.62 179 GLN A CA 1
ATOM 1415 C C . GLN A 1 179 ? -8.372 1.137 -8.329 1.00 90.62 179 GLN A C 1
ATOM 1417 O O . GLN A 1 179 ? -7.892 1.677 -7.325 1.00 90.62 179 GLN A O 1
ATOM 1422 N N . ARG A 1 180 ? -9.054 -0.017 -8.280 1.00 84.06 180 ARG A N 1
ATOM 1423 C CA . ARG A 1 180 ? -9.338 -0.756 -7.042 1.00 84.06 180 ARG A CA 1
ATOM 1424 C C . ARG A 1 180 ? -8.074 -1.263 -6.352 1.00 84.06 180 ARG A C 1
ATOM 1426 O O . ARG A 1 180 ? -7.997 -1.162 -5.130 1.00 84.06 180 ARG A O 1
ATOM 1433 N N . ASP A 1 181 ? -7.079 -1.773 -7.080 1.00 85.56 181 ASP A N 1
ATOM 1434 C CA . ASP A 1 181 ? -5.814 -2.195 -6.458 1.00 85.56 181 ASP A CA 1
ATOM 1435 C C . ASP A 1 181 ? -5.064 -0.998 -5.854 1.00 85.56 181 ASP A C 1
ATOM 1437 O O . ASP A 1 181 ? -4.635 -1.032 -4.695 1.00 85.56 181 ASP A O 1
ATOM 1441 N N . VAL A 1 182 ? -4.933 0.099 -6.604 1.00 89.88 182 VAL A N 1
ATOM 1442 C CA . VAL A 1 182 ? -4.118 1.248 -6.192 1.00 89.88 182 VAL A CA 1
ATOM 1443 C C . VAL A 1 182 ? -4.724 1.952 -4.980 1.00 89.88 182 VAL A C 1
ATOM 1445 O O . VAL A 1 182 ? -4.063 2.070 -3.940 1.00 89.88 182 VAL A O 1
ATOM 1448 N N . LEU A 1 183 ? -5.976 2.402 -5.086 1.00 80.62 183 LEU A N 1
ATOM 1449 C CA . LEU A 1 183 ? -6.622 3.195 -4.038 1.00 80.62 183 LEU A CA 1
ATOM 1450 C C . LEU A 1 183 ? -7.264 2.330 -2.949 1.00 80.62 183 LEU A C 1
ATOM 1452 O O . LEU A 1 183 ? -7.454 2.808 -1.829 1.00 80.62 183 LEU A O 1
ATOM 1456 N N . GLY A 1 184 ? -7.498 1.047 -3.223 1.00 70.62 184 GLY A N 1
ATOM 1457 C CA . GLY A 1 184 ? -8.446 0.243 -2.460 1.00 70.62 184 GLY A CA 1
ATOM 1458 C C . GLY A 1 184 ? -9.882 0.515 -2.925 1.00 70.62 184 GLY A C 1
ATOM 1459 O O . GLY A 1 184 ? -10.093 1.294 -3.859 1.00 70.62 184 GLY A O 1
ATOM 1460 N N . PRO A 1 185 ? -10.890 -0.105 -2.289 1.00 56.84 185 PRO A N 1
ATOM 1461 C CA . PRO A 1 185 ? -12.277 0.269 -2.538 1.00 56.84 185 PRO A CA 1
ATOM 1462 C C . PRO A 1 185 ? -12.432 1.776 -2.314 1.00 56.84 185 PRO A C 1
ATOM 1464 O O . PRO A 1 185 ? -11.968 2.305 -1.298 1.00 56.84 185 PRO A O 1
ATOM 1467 N N . SER A 1 186 ? -13.050 2.478 -3.271 1.00 51.38 186 SER A N 1
ATOM 1468 C CA . SER A 1 186 ? -13.441 3.868 -3.050 1.00 51.38 186 SER A CA 1
ATOM 1469 C C . SER A 1 186 ? -14.259 3.908 -1.765 1.00 51.38 186 SER A C 1
ATOM 1471 O O . SER A 1 186 ? -15.166 3.082 -1.613 1.00 51.38 186 SER A O 1
ATOM 1473 N N . PRO A 1 187 ? -13.938 4.809 -0.820 1.00 53.56 187 PRO A N 1
ATOM 1474 C CA . PRO A 1 187 ? -14.763 4.917 0.360 1.00 53.56 187 PRO A CA 1
ATOM 1475 C C . PRO A 1 187 ? -16.183 5.230 -0.127 1.00 53.56 187 PRO A C 1
ATOM 1477 O O . PRO A 1 187 ? -16.325 6.002 -1.085 1.00 53.56 187 PRO A O 1
ATOM 1480 N N . PRO A 1 188 ? -17.223 4.631 0.470 1.00 60.19 188 PRO A N 1
ATOM 1481 C CA . PRO A 1 188 ? -18.591 4.878 0.033 1.00 60.19 188 PRO A CA 1
ATOM 1482 C C . PRO A 1 188 ? -18.856 6.386 -0.020 1.00 60.19 188 PRO A C 1
ATOM 1484 O O . PRO A 1 188 ? -18.243 7.141 0.750 1.00 60.19 188 PRO A O 1
ATOM 1487 N N . SER A 1 189 ? -19.737 6.838 -0.919 1.00 58.34 189 SER A N 1
ATOM 1488 C CA . SER A 1 189 ? -20.051 8.267 -1.130 1.00 58.34 189 SER A CA 1
ATOM 1489 C C . SER A 1 189 ? -20.285 9.025 0.182 1.00 58.34 189 SER A C 1
ATOM 1491 O O . SER A 1 189 ? -19.908 10.186 0.328 1.00 58.34 189 SER A O 1
ATOM 1493 N N . ASP A 1 190 ? -20.808 8.318 1.179 1.00 66.75 190 ASP A N 1
ATOM 1494 C CA . ASP A 1 190 ? -21.253 8.866 2.454 1.00 66.75 190 ASP A CA 1
ATOM 1495 C C . ASP A 1 190 ? -20.152 8.885 3.532 1.00 66.75 190 ASP A C 1
ATOM 1497 O O . ASP A 1 190 ? -20.363 9.320 4.665 1.00 66.75 190 ASP A O 1
ATOM 1501 N N . SER A 1 191 ? -18.936 8.448 3.192 1.00 69.25 191 SER A N 1
ATOM 1502 C CA . SER A 1 191 ? -17.759 8.513 4.069 1.00 69.25 191 SER A CA 1
ATOM 1503 C C . SER A 1 191 ? -17.394 9.947 4.473 1.00 69.25 191 SER A C 1
ATOM 1505 O O . SER A 1 191 ? -16.798 10.160 5.532 1.00 69.25 191 SER A O 1
ATOM 1507 N N . LEU A 1 192 ? -17.777 10.944 3.666 1.00 76.12 192 LEU A N 1
ATOM 1508 C CA . LEU A 1 192 ? -17.642 12.364 3.998 1.00 76.12 192 LEU A CA 1
ATOM 1509 C C . LEU A 1 192 ? -18.530 12.751 5.186 1.00 76.12 192 LEU A C 1
ATOM 1511 O O . LEU A 1 192 ? -18.065 13.456 6.083 1.00 76.12 192 LEU A O 1
ATOM 1515 N N . THR A 1 193 ? -19.755 12.227 5.241 1.00 84.56 193 THR A N 1
ATOM 1516 C CA . THR A 1 193 ? -20.687 12.427 6.358 1.00 84.56 193 THR A CA 1
ATOM 1517 C C . THR A 1 193 ? -20.107 11.849 7.644 1.00 84.56 193 THR A C 1
ATOM 1519 O O . THR A 1 193 ? -20.022 12.546 8.655 1.00 84.56 193 THR A O 1
ATOM 1522 N N . VAL A 1 194 ? -19.601 10.611 7.599 1.00 86.19 194 VAL A N 1
ATOM 1523 C CA . VAL A 1 194 ? -18.968 9.973 8.766 1.00 86.19 194 VAL A CA 1
ATOM 1524 C C . VAL A 1 194 ? -17.743 10.763 9.239 1.00 86.19 194 VAL A C 1
ATOM 1526 O O . VAL A 1 194 ? -17.588 11.012 10.436 1.00 86.19 194 VAL A O 1
ATOM 1529 N N . ARG A 1 195 ? -16.885 11.223 8.316 1.00 86.31 195 ARG A N 1
ATOM 1530 C CA . ARG A 1 195 ? -15.722 12.060 8.660 1.00 86.31 195 ARG A CA 1
ATOM 1531 C C . ARG A 1 195 ? -16.132 13.362 9.339 1.00 86.31 195 ARG A C 1
ATOM 1533 O O . ARG A 1 195 ? -15.505 13.734 10.327 1.00 86.31 195 ARG A O 1
ATOM 1540 N N . TRP A 1 196 ? -17.161 14.042 8.835 1.00 90.12 196 TRP A N 1
ATOM 1541 C CA . TRP A 1 196 ? -17.651 15.283 9.433 1.00 90.12 196 TRP A CA 1
ATOM 1542 C C . TRP A 1 196 ? -18.143 15.061 10.868 1.00 90.12 196 TRP A C 1
ATOM 1544 O O . TRP A 1 196 ? -17.740 15.793 11.772 1.00 90.12 196 TRP A O 1
ATOM 1554 N N . ILE A 1 197 ? -18.911 13.994 11.105 1.00 90.75 197 ILE A N 1
ATOM 1555 C CA . ILE A 1 197 ? -19.402 13.640 12.444 1.00 90.75 197 ILE A CA 1
ATOM 1556 C C . ILE A 1 197 ? -18.244 13.327 13.389 1.00 90.75 197 ILE A C 1
ATOM 1558 O O . ILE A 1 197 ? -18.228 13.796 14.527 1.00 90.75 197 ILE A O 1
ATOM 1562 N N . VAL A 1 198 ? -17.240 12.575 12.932 1.00 89.38 198 VAL A N 1
ATOM 1563 C CA . VAL A 1 198 ? -16.065 12.281 13.762 1.00 89.38 198 VAL A CA 1
ATOM 1564 C C . VAL A 1 198 ? -15.294 13.556 14.101 1.00 89.38 198 VAL A C 1
ATOM 1566 O O . VAL A 1 198 ? -14.853 13.709 15.241 1.00 89.38 198 VAL A O 1
ATOM 1569 N N . THR A 1 199 ? -15.144 14.480 13.153 1.00 87.62 199 THR A N 1
ATOM 1570 C CA . THR A 1 199 ? -14.518 15.784 13.408 1.00 87.62 199 THR A CA 1
ATOM 1571 C C . THR A 1 199 ? -15.310 16.585 14.441 1.00 87.62 199 THR A C 1
ATOM 1573 O O . THR A 1 199 ? -14.719 17.080 15.401 1.00 87.62 199 THR A O 1
ATOM 1576 N N . LEU A 1 200 ? -16.639 16.649 14.310 1.00 91.62 200 LEU A N 1
ATOM 1577 C CA . LEU A 1 200 ? -17.515 17.308 15.281 1.00 91.62 200 LEU A CA 1
ATOM 1578 C C . LEU A 1 200 ? -17.370 16.686 16.677 1.00 91.62 200 LEU A C 1
ATOM 1580 O O . LEU A 1 200 ? -17.188 17.400 17.661 1.00 91.62 200 LEU A O 1
ATOM 1584 N N . TYR A 1 201 ? -17.372 15.356 16.767 1.00 88.94 201 TYR A N 1
ATOM 1585 C CA . TYR A 1 201 ? -17.173 14.641 18.024 1.00 88.94 201 TYR A CA 1
ATOM 1586 C C . TYR A 1 201 ? -15.801 14.937 18.643 1.00 88.94 201 TYR A C 1
ATOM 1588 O O . TYR A 1 201 ? -15.715 15.244 19.831 1.00 88.94 201 TYR A O 1
ATOM 1596 N N . ARG A 1 202 ? -14.718 14.870 17.856 1.00 88.38 202 ARG A N 1
ATOM 1597 C CA . ARG A 1 202 ? -13.346 15.100 18.339 1.00 88.38 202 ARG A CA 1
ATOM 1598 C C . ARG A 1 202 ? -13.131 16.529 18.835 1.00 88.38 202 ARG A C 1
ATOM 1600 O O . ARG A 1 202 ? -12.398 16.698 19.805 1.00 88.38 202 ARG A O 1
ATOM 1607 N N . ASN A 1 203 ? -13.767 17.510 18.200 1.00 90.25 203 ASN A N 1
ATOM 1608 C CA . ASN A 1 203 ? -13.578 18.923 18.521 1.00 90.25 203 ASN A CA 1
ATOM 1609 C C . ASN A 1 203 ? -14.561 19.434 19.582 1.00 90.25 203 ASN A C 1
ATOM 1611 O O . ASN A 1 203 ? -14.188 20.282 20.383 1.00 90.25 203 ASN A O 1
ATOM 1615 N N . GLY A 1 204 ? -15.799 18.933 19.597 1.00 89.50 204 GLY A N 1
ATOM 1616 C CA . GLY A 1 204 ? -16.846 19.400 20.510 1.00 89.50 204 GLY A CA 1
ATOM 1617 C C . GLY A 1 204 ? -17.038 18.511 21.736 1.00 89.50 204 GLY A C 1
ATOM 1618 O O . GLY A 1 204 ? -17.011 18.988 22.865 1.00 89.50 204 GLY A O 1
ATOM 1619 N N . VAL A 1 205 ? -17.224 17.206 21.528 1.00 86.94 205 VAL A N 1
ATOM 1620 C CA . VAL A 1 205 ? -17.692 16.287 22.584 1.00 86.94 205 VAL A CA 1
ATOM 1621 C C . VAL A 1 205 ? -16.531 15.663 23.359 1.00 86.94 205 VAL A C 1
ATOM 1623 O O . VAL A 1 205 ? -16.551 15.582 24.587 1.00 86.94 205 VAL A O 1
ATOM 1626 N N . ARG A 1 206 ? -15.482 15.234 22.651 1.00 84.88 206 ARG A N 1
ATOM 1627 C CA . ARG A 1 206 ? -14.327 14.549 23.241 1.00 84.88 206 ARG A CA 1
ATOM 1628 C C . ARG A 1 206 ? -13.630 15.359 24.347 1.00 84.88 206 ARG A C 1
ATOM 1630 O O . ARG A 1 206 ? -13.278 14.728 25.342 1.00 84.88 206 ARG A O 1
ATOM 1637 N N . PRO A 1 207 ? -13.429 16.691 24.242 1.00 87.25 207 PRO A N 1
ATOM 1638 C CA . PRO A 1 207 ? -12.811 17.465 25.320 1.00 87.25 207 PRO A CA 1
ATOM 1639 C C . PRO A 1 207 ? -13.568 17.371 26.650 1.00 87.25 207 PRO A C 1
ATOM 1641 O O . PRO A 1 207 ? -12.935 17.312 27.699 1.00 87.25 207 PRO A O 1
ATOM 1644 N N . ALA A 1 208 ? -14.902 17.282 26.612 1.00 85.75 208 ALA A N 1
ATOM 1645 C CA . ALA A 1 208 ? -15.731 17.148 27.809 1.00 85.75 208 ALA A CA 1
ATOM 1646 C C . ALA A 1 208 ? -15.717 15.723 28.395 1.00 85.75 208 ALA A C 1
ATOM 1648 O O . ALA A 1 208 ? -15.776 15.548 29.610 1.00 85.75 208 ALA A O 1
ATOM 1649 N N . LEU A 1 209 ? -15.620 14.691 27.547 1.00 78.12 209 LEU A N 1
ATOM 1650 C CA . LEU A 1 209 ? -15.621 13.287 27.984 1.00 78.12 209 LEU A CA 1
ATOM 1651 C C . LEU A 1 209 ? -14.235 12.772 28.410 1.00 78.12 209 LEU A C 1
ATOM 1653 O O . LEU A 1 209 ? -14.142 11.826 29.195 1.00 78.12 209 LEU A O 1
ATOM 1657 N N . GLY A 1 210 ? -13.155 13.384 27.921 1.00 77.62 210 GLY A N 1
ATOM 1658 C CA . GLY A 1 210 ? -11.782 12.937 28.161 1.00 77.62 210 GLY A CA 1
ATOM 1659 C C . GLY A 1 210 ? -11.424 11.633 27.428 1.00 77.62 210 GLY A C 1
ATOM 1660 O O . GLY A 1 210 ? -12.110 11.187 26.508 1.00 77.62 210 GLY A O 1
ATOM 1661 N N . ASN A 1 211 ? -10.315 10.998 27.822 1.00 73.12 211 ASN A N 1
ATOM 1662 C CA . ASN A 1 211 ? -9.812 9.757 27.210 1.00 73.12 211 ASN A CA 1
ATOM 1663 C C . ASN A 1 211 ? -10.331 8.497 27.937 1.00 73.12 211 ASN A C 1
ATOM 1665 O O . ASN A 1 211 ? -9.538 7.675 28.384 1.00 73.12 211 ASN A O 1
ATOM 1669 N N . ARG A 1 212 ? -11.656 8.349 28.072 1.00 76.25 212 ARG A N 1
ATOM 1670 C CA . ARG A 1 212 ? -12.284 7.259 28.854 1.00 76.25 212 ARG A CA 1
ATOM 1671 C C . ARG A 1 212 ? -12.476 5.932 28.114 1.00 76.25 212 ARG A C 1
ATOM 1673 O O . ARG A 1 212 ? -12.830 4.947 28.744 1.00 76.25 212 ARG A O 1
ATOM 1680 N N . CYS A 1 213 ? -12.268 5.898 26.799 1.00 81.88 213 CYS A N 1
ATOM 1681 C CA . CYS A 1 213 ? -12.445 4.675 26.017 1.00 81.88 213 CYS A CA 1
ATOM 1682 C C . CYS A 1 213 ? -11.368 3.647 26.393 1.00 81.88 213 CYS A C 1
ATOM 1684 O O . CYS A 1 213 ? -10.179 3.868 26.140 1.00 81.88 213 CYS A O 1
ATOM 1686 N N . SER A 1 214 ? -11.808 2.535 26.976 1.00 88.25 214 SER A N 1
ATOM 1687 C CA . SER A 1 214 ? -10.990 1.379 27.359 1.00 88.25 214 SER A CA 1
ATOM 1688 C C . SER A 1 214 ? -10.642 0.485 26.169 1.00 88.25 214 SER A C 1
ATOM 1690 O O . SER A 1 214 ? -9.768 -0.372 26.278 1.00 88.25 214 SER A O 1
ATOM 1692 N N . LEU A 1 215 ? -11.286 0.686 25.019 1.00 89.50 215 LEU A N 1
ATOM 1693 C CA . LEU A 1 215 ? -11.075 -0.124 23.829 1.00 89.50 215 LEU A CA 1
ATOM 1694 C C . LEU A 1 215 ? -10.006 0.460 22.892 1.00 89.50 215 LEU A C 1
ATOM 1696 O O . LEU A 1 215 ? -9.735 1.670 22.847 1.00 89.50 215 LEU A O 1
ATOM 1700 N N . THR A 1 216 ? -9.414 -0.411 22.079 1.00 86.38 216 THR A N 1
ATOM 1701 C CA . THR A 1 216 ? -8.558 -0.030 20.955 1.00 86.38 216 THR A CA 1
ATOM 1702 C C . THR A 1 216 ? -8.999 -0.731 19.664 1.00 86.38 216 THR A C 1
ATOM 1704 O O . THR A 1 216 ? -9.213 -1.941 19.675 1.00 86.38 216 THR A O 1
ATOM 1707 N N . PRO A 1 217 ? -9.150 0.001 18.542 1.00 88.94 217 PRO A N 1
ATOM 1708 C CA . PRO A 1 217 ? -8.964 1.450 18.395 1.00 88.94 217 PRO A CA 1
ATOM 1709 C C . PRO A 1 217 ? -10.041 2.270 19.135 1.00 88.94 217 PRO A C 1
ATOM 1711 O O . PRO A 1 217 ? -11.128 1.770 19.417 1.00 88.94 217 PRO A O 1
ATOM 1714 N N . SER A 1 218 ? -9.755 3.548 19.433 1.00 87.88 218 SER A N 1
ATOM 1715 C CA . SER A 1 218 ? -10.728 4.453 20.088 1.00 87.88 218 SER A CA 1
ATOM 1716 C C . SER A 1 218 ? -12.040 4.565 19.297 1.00 87.88 218 SER A C 1
ATOM 1718 O O . SER A 1 218 ? -12.003 4.444 18.073 1.00 87.88 218 SER A O 1
ATOM 1720 N N . CYS A 1 219 ? -13.171 4.893 19.936 1.00 88.12 219 CYS A N 1
ATOM 1721 C CA . CYS A 1 219 ? -14.480 4.972 19.260 1.00 88.12 219 CYS A CA 1
ATOM 1722 C C . CYS A 1 219 ? -14.462 5.864 18.006 1.00 88.12 219 CYS A C 1
ATOM 1724 O O . CYS A 1 219 ? -14.961 5.475 16.956 1.00 88.12 219 CYS A O 1
ATOM 1726 N N . SER A 1 220 ? -13.812 7.032 18.079 1.00 88.19 220 SER A N 1
ATOM 1727 C CA . SER A 1 220 ? -13.707 7.950 16.932 1.00 88.19 220 SER A CA 1
ATOM 1728 C C . SER A 1 220 ? -12.865 7.390 15.781 1.00 88.19 220 SER A C 1
ATOM 1730 O O . SER A 1 220 ? -13.166 7.617 14.615 1.00 88.19 220 SER A O 1
ATOM 1732 N N . GLU A 1 221 ? -11.797 6.663 16.107 1.00 88.19 221 GLU A N 1
ATOM 1733 C CA . GLU A 1 221 ? -10.921 6.037 15.117 1.00 88.19 221 GLU A CA 1
ATOM 1734 C C . GLU A 1 221 ? -11.601 4.825 14.479 1.00 88.19 221 GLU A C 1
ATOM 1736 O O . GLU A 1 221 ? -11.551 4.640 13.268 1.00 88.19 221 GLU A O 1
ATOM 1741 N N . TYR A 1 222 ? -12.301 4.037 15.286 1.00 90.31 222 TYR A N 1
ATOM 1742 C CA . TYR A 1 222 ? -13.109 2.927 14.817 1.00 90.31 222 TYR A CA 1
ATOM 1743 C C . TYR A 1 222 ? -14.239 3.395 13.901 1.00 90.31 222 TYR A C 1
ATOM 1745 O O . TYR A 1 222 ? -14.402 2.838 12.822 1.00 90.31 222 TYR A O 1
ATOM 1753 N N . PHE A 1 223 ? -14.972 4.452 14.268 1.00 92.06 223 PHE A N 1
ATOM 1754 C CA . PHE A 1 223 ? -16.051 4.974 13.429 1.00 92.06 223 PHE A CA 1
ATOM 1755 C C . PHE A 1 223 ? -15.528 5.505 12.089 1.00 92.06 223 PHE A C 1
ATOM 1757 O O . PHE A 1 223 ? -16.144 5.267 11.054 1.00 92.06 223 PHE A O 1
ATOM 1764 N N . LEU A 1 224 ? -14.346 6.139 12.072 1.00 86.38 224 LEU A N 1
ATOM 1765 C CA . LEU A 1 224 ? -13.680 6.503 10.817 1.00 86.38 224 LEU A CA 1
ATOM 1766 C C . LEU A 1 224 ? -13.364 5.282 9.959 1.00 86.38 224 LEU A C 1
ATOM 1768 O O . LEU A 1 224 ? -13.625 5.320 8.760 1.00 86.38 224 LEU A O 1
ATOM 1772 N N . ARG A 1 225 ? -12.811 4.216 10.545 1.00 86.81 225 ARG A N 1
ATOM 1773 C CA . ARG A 1 225 ? -12.492 2.980 9.814 1.00 86.81 225 ARG A CA 1
ATOM 1774 C C . ARG A 1 225 ? -13.754 2.313 9.273 1.00 86.81 225 ARG A C 1
ATOM 1776 O O . ARG A 1 225 ? -13.794 1.973 8.095 1.00 86.81 225 ARG A O 1
ATOM 1783 N N . ALA A 1 226 ? -14.798 2.222 10.094 1.00 89.12 226 ALA A N 1
ATOM 1784 C CA . ALA A 1 226 ? -16.092 1.690 9.692 1.00 89.12 226 ALA A CA 1
ATOM 1785 C C . ALA A 1 226 ? -16.706 2.522 8.556 1.00 89.12 226 ALA A C 1
ATOM 1787 O O . ALA A 1 226 ? -17.165 1.957 7.574 1.00 89.12 226 ALA A O 1
ATOM 1788 N N . GLY A 1 227 ? -16.641 3.857 8.620 1.00 88.44 227 GLY A N 1
ATOM 1789 C CA . GLY A 1 227 ? -17.134 4.735 7.552 1.00 88.44 227 GLY A CA 1
ATOM 1790 C C . GLY A 1 227 ? -16.320 4.657 6.265 1.00 88.44 227 GLY A C 1
ATOM 1791 O O . GLY A 1 227 ? -16.873 4.777 5.175 1.00 88.44 227 GLY A O 1
ATOM 1792 N N . GLN A 1 228 ? -15.009 4.437 6.376 1.00 82.62 228 GLN A N 1
ATOM 1793 C CA . GLN A 1 228 ? -14.134 4.229 5.223 1.00 82.62 228 GLN A CA 1
ATOM 1794 C C . GLN A 1 228 ? -14.429 2.910 4.506 1.00 82.62 228 GLN A C 1
ATOM 1796 O O . GLN A 1 228 ? -14.330 2.874 3.285 1.00 82.62 228 GLN A O 1
ATOM 1801 N N . GLN A 1 229 ? -14.779 1.854 5.246 1.00 82.06 229 GLN A N 1
ATOM 1802 C CA . GLN A 1 229 ? -15.058 0.535 4.672 1.00 82.06 229 GLN A CA 1
ATOM 1803 C C . GLN A 1 229 ? -16.521 0.359 4.247 1.00 82.06 229 GLN A C 1
ATOM 1805 O O . GLN A 1 229 ? -16.777 -0.199 3.186 1.00 82.06 229 GLN A O 1
ATOM 1810 N N . HIS A 1 230 ? -17.468 0.862 5.041 1.00 84.62 230 HIS A N 1
ATOM 1811 C CA . HIS A 1 230 ? -18.891 0.507 4.949 1.00 84.62 230 HIS A CA 1
ATOM 1812 C C . HIS A 1 230 ? -19.837 1.716 4.829 1.00 84.62 230 HIS A C 1
ATOM 1814 O O . HIS A 1 230 ? -21.053 1.549 4.753 1.00 84.62 230 HIS A O 1
ATOM 1820 N N . GLY A 1 231 ? -19.326 2.954 4.795 1.00 86.81 231 GLY A N 1
ATOM 1821 C CA . GLY A 1 231 ? -20.161 4.143 4.578 1.00 86.81 231 GLY A CA 1
ATOM 1822 C C . GLY A 1 231 ? -21.116 4.389 5.744 1.00 86.81 231 GLY A C 1
ATOM 1823 O O . GLY A 1 231 ? -20.692 4.362 6.896 1.00 86.81 231 GLY A O 1
ATOM 1824 N N . LEU A 1 232 ? -22.410 4.610 5.480 1.00 87.81 232 LEU A N 1
ATOM 1825 C CA . LEU A 1 232 ? -23.410 4.796 6.546 1.00 87.81 232 LEU A CA 1
ATOM 1826 C C . LEU A 1 232 ? -23.692 3.526 7.359 1.00 87.81 232 LEU A C 1
ATOM 1828 O O . LEU A 1 232 ? -24.170 3.636 8.487 1.00 87.81 232 LEU A O 1
ATOM 1832 N N . LEU A 1 233 ? -23.325 2.333 6.878 1.00 90.19 233 LEU A N 1
ATOM 1833 C CA . LEU A 1 233 ? -23.380 1.124 7.714 1.00 90.19 233 LEU A CA 1
ATOM 1834 C C . LEU A 1 233 ? -22.408 1.198 8.903 1.00 90.19 233 LEU A C 1
ATOM 1836 O O . LEU A 1 233 ? -22.528 0.432 9.856 1.00 90.19 233 LEU A O 1
ATOM 1840 N N . ALA A 1 234 ? -21.501 2.175 8.917 1.00 90.69 234 ALA A N 1
ATOM 1841 C CA . ALA A 1 234 ? -20.693 2.483 10.084 1.00 90.69 234 ALA A CA 1
ATOM 1842 C C . ALA A 1 234 ? -21.524 2.812 11.332 1.00 90.69 234 ALA A C 1
ATOM 1844 O O . ALA A 1 234 ? -21.067 2.536 12.437 1.00 90.69 234 ALA A O 1
ATOM 1845 N N . PHE A 1 235 ? -22.728 3.377 11.182 1.00 92.88 235 PHE A N 1
ATOM 1846 C CA . PHE A 1 235 ? -23.608 3.676 12.315 1.00 92.88 235 PHE A CA 1
ATOM 1847 C C . PHE A 1 235 ? -24.067 2.412 13.053 1.00 92.88 235 PHE A C 1
ATOM 1849 O O . PHE A 1 235 ? -23.764 2.306 14.242 1.00 92.88 235 PHE A O 1
ATOM 1856 N N . PRO A 1 236 ? -24.738 1.438 12.404 1.00 93.44 236 PRO A N 1
ATOM 1857 C CA . PRO A 1 236 ? -25.115 0.200 13.078 1.00 93.44 236 PRO A CA 1
ATOM 1858 C C . PRO A 1 236 ? -23.898 -0.613 13.544 1.00 93.44 236 PRO A C 1
ATOM 1860 O O . PRO A 1 236 ? -23.953 -1.188 14.625 1.00 93.44 236 PRO A O 1
ATOM 1863 N N . ILE A 1 237 ? -22.776 -0.599 12.810 1.00 93.56 237 ILE A N 1
ATOM 1864 C CA . ILE A 1 237 ? -21.540 -1.280 13.240 1.00 93.56 237 ILE A CA 1
ATOM 1865 C C . ILE A 1 237 ? -20.970 -0.671 14.535 1.00 93.56 237 ILE A C 1
ATOM 1867 O O . ILE A 1 237 ? -20.536 -1.393 15.431 1.00 93.56 237 ILE A O 1
ATOM 1871 N N . VAL A 1 238 ? -20.958 0.660 14.658 1.00 93.50 238 VAL A N 1
ATOM 1872 C CA . VAL A 1 238 ? -20.533 1.331 15.898 1.00 93.50 238 VAL A CA 1
ATOM 1873 C C . VAL A 1 238 ? -21.541 1.124 17.019 1.00 93.50 238 VAL A C 1
ATOM 1875 O O . VAL A 1 238 ? -21.129 0.953 18.161 1.00 93.50 238 VAL A O 1
ATOM 1878 N N . ALA A 1 239 ? -22.839 1.122 16.716 1.00 92.81 239 ALA A N 1
ATOM 1879 C CA . ALA A 1 239 ? -23.870 0.863 17.712 1.00 92.81 239 ALA A CA 1
ATOM 1880 C C . ALA A 1 239 ? -23.720 -0.538 18.327 1.00 92.81 239 ALA A C 1
ATOM 1882 O O . ALA A 1 239 ? -23.719 -0.652 19.550 1.00 92.81 239 ALA A O 1
ATOM 1883 N N . ASP A 1 240 ? -23.507 -1.573 17.505 1.00 92.44 240 ASP A N 1
ATOM 1884 C CA . ASP A 1 240 ? -23.235 -2.938 17.982 1.00 92.44 240 ASP A CA 1
ATOM 1885 C C . ASP A 1 240 ? -22.022 -2.975 18.920 1.00 92.44 240 ASP A C 1
ATOM 1887 O O . ASP A 1 240 ? -22.089 -3.508 20.029 1.00 92.44 240 ASP A O 1
ATOM 1891 N N . ARG A 1 241 ? -20.932 -2.312 18.522 1.00 92.38 241 ARG A N 1
ATOM 1892 C CA . ARG A 1 241 ? -19.736 -2.181 19.355 1.00 92.38 241 ARG A CA 1
ATOM 1893 C C . ARG A 1 241 ? -20.020 -1.534 20.712 1.00 92.38 241 ARG A C 1
ATOM 1895 O O . ARG A 1 241 ? -19.586 -2.053 21.735 1.00 92.38 241 ARG A O 1
ATOM 1902 N N . LEU A 1 242 ? -20.752 -0.420 20.736 1.00 90.94 242 LEU A N 1
ATOM 1903 C CA . LEU A 1 242 ? -21.081 0.286 21.980 1.00 90.94 242 LEU A CA 1
ATOM 1904 C C . LEU A 1 242 ? -21.956 -0.560 22.915 1.00 90.94 242 LEU A C 1
ATOM 1906 O O . LEU A 1 242 ? -21.808 -0.474 24.131 1.00 90.94 242 LEU A O 1
ATOM 1910 N N . VAL A 1 243 ? -22.843 -1.392 22.364 1.00 90.69 243 VAL A N 1
ATOM 1911 C CA . VAL A 1 243 ? -23.658 -2.331 23.151 1.00 90.69 243 VAL A CA 1
ATOM 1912 C C . VAL A 1 243 ? -22.795 -3.446 23.750 1.00 90.69 243 VAL A C 1
ATOM 1914 O O . VAL A 1 243 ? -23.039 -3.868 24.880 1.00 90.69 243 VAL A O 1
ATOM 1917 N N . ARG A 1 244 ? -21.769 -3.906 23.025 1.00 87.62 244 ARG A N 1
ATOM 1918 C CA . ARG A 1 244 ? -20.870 -4.981 23.471 1.00 87.62 244 ARG A CA 1
ATOM 1919 C C . ARG A 1 244 ? -19.778 -4.511 24.437 1.00 87.62 244 ARG A C 1
ATOM 1921 O O . ARG A 1 244 ? -19.328 -5.309 25.258 1.00 87.62 244 ARG A O 1
ATOM 1928 N N . GLU A 1 245 ? -19.372 -3.240 24.365 1.00 87.25 245 GLU A N 1
ATOM 1929 C CA . GLU A 1 245 ? -18.250 -2.663 25.127 1.00 87.25 245 GLU A CA 1
ATOM 1930 C C . GLU A 1 245 ? -18.229 -3.061 26.618 1.00 87.25 245 GLU A C 1
ATOM 1932 O O . GLU A 1 245 ? -17.180 -3.528 27.071 1.00 87.25 245 GLU A O 1
ATOM 1937 N N . PRO A 1 246 ? -19.334 -2.974 27.390 1.00 86.62 246 PRO A N 1
ATOM 1938 C CA . PRO A 1 246 ? -19.318 -3.365 28.801 1.00 86.62 246 PRO A CA 1
ATOM 1939 C C . PRO A 1 246 ? -18.905 -4.827 29.023 1.00 86.62 246 PRO A C 1
ATOM 1941 O O . PRO A 1 246 ? -18.160 -5.112 29.959 1.00 86.62 246 PRO A O 1
ATOM 1944 N N . GLY A 1 247 ? -19.345 -5.736 28.146 1.00 86.88 247 GLY A N 1
ATOM 1945 C CA . GLY A 1 247 ? -19.021 -7.161 28.218 1.00 86.88 247 GLY A CA 1
ATOM 1946 C C . GLY A 1 247 ? -17.549 -7.439 27.921 1.00 86.88 247 GLY A C 1
ATOM 1947 O O . GLY A 1 247 ? -16.895 -8.116 28.708 1.00 86.88 247 GLY A O 1
ATOM 1948 N N . VAL A 1 248 ? -17.008 -6.841 26.853 1.00 82.75 248 VAL A N 1
ATOM 1949 C CA . VAL A 1 248 ? -15.590 -6.986 26.452 1.00 82.75 248 VAL A CA 1
ATOM 1950 C C . VAL A 1 248 ? -14.656 -6.516 27.569 1.00 82.75 248 VAL A C 1
ATOM 1952 O O . VAL A 1 248 ? -13.674 -7.180 27.902 1.00 82.75 248 VAL A O 1
ATOM 1955 N N . VAL A 1 249 ? -14.979 -5.374 28.182 1.00 85.06 249 VAL A N 1
ATOM 1956 C CA . VAL A 1 249 ? -14.181 -4.784 29.264 1.00 85.06 249 VAL A CA 1
ATOM 1957 C C . VAL A 1 249 ? -14.280 -5.613 30.543 1.00 85.06 249 VAL A C 1
ATOM 1959 O O . VAL A 1 249 ? -13.265 -5.826 31.203 1.00 85.06 249 VAL A O 1
ATOM 1962 N N . GLN A 1 250 ? -15.476 -6.095 30.897 1.00 86.56 250 GLN A N 1
ATOM 1963 C CA . GLN A 1 250 ? -15.685 -6.912 32.094 1.00 86.56 250 GLN A CA 1
ATOM 1964 C C . GLN A 1 250 ? -15.013 -8.285 31.983 1.00 86.56 250 GLN A C 1
ATOM 1966 O O . GLN A 1 250 ? -14.441 -8.766 32.959 1.00 86.56 250 GLN A O 1
ATOM 1971 N N . ALA A 1 251 ? -15.058 -8.898 30.801 1.00 87.50 251 ALA A N 1
ATOM 1972 C CA . ALA A 1 251 ? -14.402 -10.170 30.517 1.00 87.50 251 ALA A CA 1
ATOM 1973 C C . ALA A 1 251 ? -12.886 -10.029 30.278 1.00 87.50 251 ALA A C 1
ATOM 1975 O O . ALA A 1 251 ? -12.188 -11.036 30.172 1.00 87.50 251 ALA A O 1
ATOM 1976 N N . ALA A 1 252 ? -12.374 -8.793 30.228 1.00 85.19 252 ALA A N 1
ATOM 1977 C CA . ALA A 1 252 ? -10.981 -8.471 29.944 1.00 85.19 252 ALA A CA 1
ATOM 1978 C C . ALA A 1 252 ? -10.467 -9.126 28.647 1.00 85.19 252 ALA A C 1
ATOM 1980 O O . ALA A 1 252 ? -9.342 -9.628 28.584 1.00 85.19 252 ALA A O 1
ATOM 1981 N N . GLU A 1 253 ? -11.303 -9.139 27.608 1.00 82.94 253 GLU A N 1
ATOM 1982 C CA . GLU A 1 253 ? -10.997 -9.821 26.352 1.00 82.94 253 GLU A CA 1
ATOM 1983 C C . GLU A 1 253 ? -9.850 -9.126 25.605 1.00 82.94 253 GLU A C 1
ATOM 1985 O O . GLU A 1 253 ? -9.862 -7.916 25.382 1.00 82.94 253 GLU A O 1
ATOM 1990 N N . CYS A 1 254 ? -8.848 -9.905 25.187 1.00 83.69 254 CYS A N 1
ATOM 1991 C CA . CYS A 1 254 ? -7.723 -9.451 24.360 1.00 83.69 254 CYS A CA 1
ATOM 1992 C C . CYS A 1 254 ? -7.036 -8.154 24.861 1.00 83.69 254 CYS A C 1
ATOM 1994 O O . CYS A 1 254 ? -7.032 -7.141 24.149 1.00 83.69 254 CYS A O 1
ATOM 1996 N N . PRO A 1 255 ? -6.423 -8.158 26.062 1.00 90.12 255 PRO A N 1
ATOM 1997 C CA . PRO A 1 255 ? -5.748 -6.986 26.603 1.00 90.12 255 PRO A CA 1
ATOM 1998 C C . PRO A 1 255 ? -4.516 -6.613 25.767 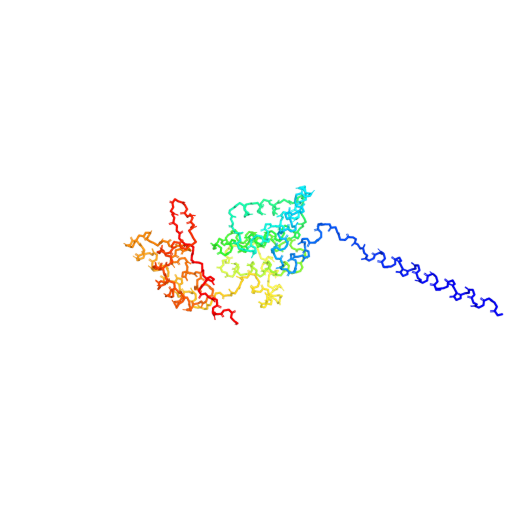1.00 90.12 255 PRO A C 1
ATOM 2000 O O . PRO A 1 255 ? -3.678 -7.447 25.425 1.00 90.12 255 PRO A O 1
ATOM 2003 N N . VAL A 1 256 ? -4.381 -5.328 25.467 1.00 87.62 256 VAL A N 1
ATOM 2004 C CA . VAL A 1 256 ? -3.325 -4.740 24.643 1.00 87.62 256 VAL A CA 1
ATOM 2005 C C . VAL A 1 256 ? -2.833 -3.444 25.269 1.00 87.62 256 VAL A C 1
ATOM 2007 O O . VAL A 1 256 ? -3.608 -2.573 25.661 1.00 87.62 256 VAL A O 1
ATOM 2010 N N . HIS A 1 257 ? -1.513 -3.302 25.337 1.00 85.19 257 HIS A N 1
ATOM 2011 C CA . HIS A 1 257 ? -0.875 -2.096 25.851 1.00 85.19 257 HIS A CA 1
ATOM 2012 C C . HIS A 1 257 ? -0.789 -1.043 24.745 1.00 85.19 257 HIS A C 1
ATOM 2014 O O . HIS A 1 257 ? -0.207 -1.281 23.684 1.00 85.19 257 HIS A O 1
ATOM 2020 N N . VAL A 1 258 ? -1.368 0.132 24.990 1.00 78.56 258 VAL A N 1
ATOM 2021 C CA . VAL A 1 258 ? -1.306 1.287 24.089 1.00 78.56 258 VAL A CA 1
ATOM 2022 C C . VAL A 1 258 ? -0.645 2.435 24.847 1.00 78.56 258 VAL A C 1
ATOM 2024 O O . VAL A 1 258 ? -1.300 3.186 25.569 1.00 78.56 258 VAL A O 1
ATOM 2027 N N . GLY A 1 259 ? 0.678 2.545 24.701 1.00 81.19 259 GLY A N 1
ATOM 2028 C CA . GLY A 1 259 ? 1.498 3.400 25.561 1.00 81.19 259 GLY A CA 1
ATOM 2029 C C . GLY A 1 259 ? 1.539 2.841 26.984 1.00 81.19 259 GLY A C 1
ATOM 2030 O O . GLY A 1 259 ? 1.753 1.648 27.169 1.00 81.19 259 GLY A O 1
ATOM 2031 N N . GLU A 1 260 ? 1.290 3.691 27.977 1.00 82.44 260 GLU A N 1
ATOM 2032 C CA . GLU A 1 260 ? 1.226 3.302 29.397 1.00 82.44 260 GLU A CA 1
ATOM 2033 C C . GLU A 1 260 ? -0.161 2.786 29.824 1.00 82.44 260 GLU A C 1
ATOM 2035 O O . GLU A 1 260 ? -0.369 2.433 30.981 1.00 82.44 260 GLU A O 1
ATOM 2040 N N . GLN A 1 261 ? -1.135 2.757 28.909 1.00 81.94 261 GLN A N 1
ATOM 2041 C CA . GLN A 1 261 ? -2.510 2.371 29.217 1.00 81.94 261 GLN A CA 1
ATOM 2042 C C . GLN A 1 261 ? -2.807 0.944 28.758 1.00 81.94 261 GLN A C 1
ATOM 2044 O O . GLN A 1 261 ? -2.560 0.587 27.602 1.00 81.94 261 GLN A O 1
ATOM 2049 N N . LEU A 1 262 ? -3.423 0.160 29.643 1.00 88.31 262 LEU A N 1
ATOM 2050 C CA . LEU A 1 262 ? -4.057 -1.104 29.285 1.00 88.31 262 LEU A CA 1
ATOM 2051 C C . LEU A 1 262 ? -5.387 -0.825 28.577 1.00 88.31 262 LEU A C 1
ATOM 2053 O O . LEU A 1 262 ? -6.212 -0.055 29.073 1.00 88.31 262 LEU A O 1
ATOM 2057 N N . ARG A 1 263 ? -5.588 -1.437 27.412 1.00 89.25 263 ARG A N 1
ATOM 2058 C CA . ARG A 1 263 ? -6.826 -1.367 26.628 1.00 89.25 263 ARG A CA 1
ATOM 2059 C C . ARG A 1 263 ? -7.244 -2.754 26.163 1.00 89.25 263 ARG A C 1
ATOM 2061 O O . ARG A 1 263 ? -6.443 -3.676 26.221 1.00 89.25 263 ARG A O 1
ATOM 2068 N N . TYR A 1 264 ? -8.460 -2.887 25.654 1.00 91.12 264 TYR A N 1
ATOM 2069 C CA . TYR A 1 264 ? -8.976 -4.145 25.109 1.00 91.12 264 TYR A CA 1
ATOM 2070 C C . TYR A 1 264 ? -9.136 -4.041 23.596 1.00 91.12 264 TYR A C 1
ATOM 2072 O O . TYR A 1 264 ? -9.668 -3.049 23.083 1.00 91.12 264 TYR A O 1
ATOM 2080 N N . ALA A 1 265 ? -8.584 -5.013 22.871 1.00 88.12 265 ALA A N 1
ATOM 2081 C CA . ALA A 1 265 ? -8.620 -5.021 21.418 1.00 88.12 265 ALA A CA 1
ATOM 2082 C C . ALA A 1 265 ? -10.024 -5.380 20.945 1.00 88.12 265 ALA A C 1
ATOM 2084 O O . ALA A 1 265 ? -10.510 -6.471 21.216 1.00 88.12 265 ALA A O 1
ATOM 2085 N N . ASP A 1 266 ? -10.630 -4.472 20.191 1.00 90.00 266 ASP A N 1
ATOM 2086 C CA . ASP A 1 266 ? -11.962 -4.669 19.634 1.00 90.00 266 ASP A CA 1
ATOM 2087 C C . ASP A 1 266 ? -11.974 -4.191 18.170 1.00 90.00 266 ASP A C 1
ATOM 2089 O O . ASP A 1 266 ? -12.288 -3.028 17.869 1.00 90.00 266 ASP A O 1
ATOM 2093 N N . PRO A 1 267 ? -11.424 -5.029 17.269 1.00 89.38 267 PRO A N 1
ATOM 2094 C CA . PRO A 1 267 ? -11.165 -4.681 15.882 1.00 89.38 267 PRO A CA 1
ATOM 2095 C C . PRO A 1 267 ? -12.443 -4.755 15.030 1.00 89.38 267 PRO A C 1
ATOM 2097 O O . PRO A 1 267 ? -13.368 -5.514 15.306 1.00 89.38 267 PRO A O 1
ATOM 2100 N N . LEU A 1 268 ? -12.486 -3.968 13.952 1.00 88.75 268 LEU A N 1
ATOM 2101 C CA . LEU A 1 268 ? -13.670 -3.810 13.092 1.00 88.75 268 LEU A CA 1
ATOM 2102 C C . LEU A 1 268 ? -14.124 -5.131 12.454 1.00 88.75 268 LEU A C 1
ATOM 2104 O O . LEU A 1 268 ? -15.315 -5.359 12.252 1.00 88.75 268 LEU A O 1
ATOM 2108 N N . GLU A 1 269 ? -13.174 -6.023 12.199 1.00 86.00 269 GLU A N 1
ATOM 2109 C CA . GLU A 1 269 ? -13.382 -7.340 11.609 1.00 86.00 269 GLU A CA 1
ATOM 2110 C C . GLU A 1 269 ? -14.306 -8.242 12.455 1.00 86.00 269 GLU A C 1
ATOM 2112 O O . GLU A 1 269 ? -14.936 -9.149 11.915 1.00 86.00 269 GLU A O 1
ATOM 2117 N N . GLN A 1 270 ? -14.439 -7.987 13.764 1.00 87.31 270 GLN A N 1
ATOM 2118 C CA . GLN A 1 270 ? -15.356 -8.728 14.645 1.00 87.31 270 GLN A CA 1
ATOM 2119 C C . GLN A 1 270 ? -16.816 -8.268 14.546 1.00 87.31 270 GLN A C 1
ATOM 2121 O O . GLN A 1 270 ? -17.712 -8.941 15.063 1.00 87.31 270 GLN A O 1
ATOM 2126 N N . HIS A 1 271 ? -17.068 -7.142 13.877 1.00 88.88 271 HIS A N 1
ATOM 2127 C CA . HIS A 1 271 ? -18.395 -6.542 13.756 1.00 88.88 271 HIS A CA 1
ATOM 2128 C C . HIS A 1 271 ? -18.893 -6.455 12.316 1.00 88.88 271 HIS A C 1
ATOM 2130 O O . HIS A 1 271 ? -20.066 -6.164 12.110 1.00 88.88 271 HIS A O 1
ATOM 2136 N N . ASP A 1 272 ? -18.037 -6.702 11.322 1.00 88.56 272 ASP A N 1
ATOM 2137 C CA . ASP A 1 272 ? -18.400 -6.629 9.903 1.00 88.56 272 ASP A CA 1
ATOM 2138 C C . ASP A 1 272 ? -18.476 -7.995 9.196 1.00 88.56 272 ASP A C 1
ATOM 2140 O O . ASP A 1 272 ? -18.748 -8.062 7.994 1.00 88.56 272 ASP A O 1
ATOM 2144 N N . PHE A 1 273 ? -18.297 -9.095 9.936 1.00 83.88 273 PHE A N 1
ATOM 2145 C CA . PHE A 1 273 ? -18.306 -10.4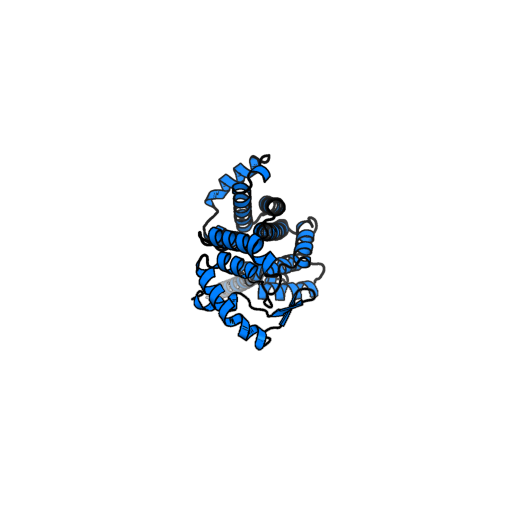61 9.397 1.00 83.88 273 PHE A CA 1
ATOM 2146 C C . PHE A 1 273 ? -19.615 -10.834 8.678 1.00 83.88 273 PHE A C 1
ATOM 2148 O O . PHE A 1 273 ? -19.603 -11.650 7.761 1.00 83.88 273 PHE A O 1
ATOM 2155 N N . TRP A 1 274 ? -20.745 -10.236 9.068 1.00 80.75 274 TRP A N 1
ATOM 2156 C CA . TRP A 1 274 ? -22.062 -10.489 8.471 1.00 80.75 274 TRP A CA 1
ATOM 2157 C C . TRP A 1 274 ? -22.296 -9.726 7.160 1.00 80.75 274 TRP A C 1
ATOM 2159 O O . TRP A 1 274 ? -23.229 -10.057 6.432 1.00 80.75 274 TRP A O 1
ATOM 2169 N N . ILE A 1 275 ? -21.455 -8.737 6.847 1.00 79.94 275 ILE A N 1
ATOM 2170 C CA . ILE A 1 275 ? -21.522 -7.951 5.606 1.00 79.94 275 ILE A CA 1
ATOM 2171 C C . ILE A 1 275 ? -20.732 -8.642 4.483 1.00 79.94 275 ILE A C 1
ATOM 2173 O O . ILE A 1 275 ? -21.098 -8.541 3.318 1.00 79.94 275 ILE A O 1
ATOM 2177 N N . LYS A 1 276 ? -19.656 -9.367 4.820 1.00 61.69 276 LYS A N 1
ATOM 2178 C CA . LYS A 1 276 ? -18.712 -9.989 3.869 1.00 61.69 276 LYS A CA 1
ATOM 2179 C C . LYS A 1 276 ? -19.175 -11.355 3.313 1.00 61.69 276 LYS A C 1
ATOM 2181 O O . LYS A 1 276 ? -18.367 -12.279 3.256 1.00 61.69 276 LYS A O 1
ATOM 2186 N N . LYS A 1 277 ? -20.447 -11.500 2.925 1.00 40.16 277 LYS A N 1
ATOM 2187 C CA . LYS A 1 277 ? -20.957 -12.705 2.235 1.00 40.16 277 LYS A CA 1
ATOM 2188 C C . LYS A 1 277 ? -20.984 -12.547 0.722 1.00 40.16 277 LYS A C 1
ATOM 2190 O O . LYS A 1 277 ? -21.388 -11.460 0.260 1.00 40.16 277 LYS A O 1
#

Sequence (277 aa):
MVARNLFLWMTRSLVILLFSWLVMSLARAATPADLPAELFTEGRWQDCLRECRRAVVEAPAEIAPQVLAAVAQLRLGQRDSKTLKNLATLANNTNALSADLRALAAFELGRVRWRQGDATNAFIWARSAFRQAEQPELFTRSGYLLSEILRRFPSLGKDDGALFQTLETCRPLWTPEVQRDVLGPSPPSDSLTVRWIVTLYRNGVRPALGNRCSLTPSCSEYFLRAGQQHGLLAFPIVADRLVREPGVVQAAECPVHVGEQLRYADPLEQHDFWIKK